Protein AF-A0A939GYJ0-F1 (afdb_monomer)

Structure (mmCIF, N/CA/C/O backbone):
data_AF-A0A939GYJ0-F1
#
_entry.id   AF-A0A939GYJ0-F1
#
loop_
_atom_site.group_PDB
_atom_site.id
_atom_site.type_symbol
_atom_site.label_atom_id
_atom_site.label_alt_id
_atom_site.label_comp_id
_atom_site.label_asym_id
_atom_site.label_entity_id
_atom_site.label_seq_id
_atom_site.pdbx_PDB_ins_code
_atom_site.Cartn_x
_atom_site.Cartn_y
_atom_site.Cartn_z
_atom_site.occupancy
_atom_site.B_iso_or_equiv
_atom_site.auth_seq_id
_atom_site.auth_comp_id
_atom_site.auth_asym_id
_atom_site.auth_atom_id
_atom_site.pdbx_PDB_model_num
ATOM 1 N N . MET A 1 1 ? -11.980 17.498 9.570 1.00 64.56 1 MET A N 1
ATOM 2 C CA . MET A 1 1 ? -11.935 17.811 8.107 1.00 64.56 1 MET A CA 1
ATOM 3 C C . MET A 1 1 ? -10.581 18.304 7.525 1.00 64.56 1 MET A C 1
ATOM 5 O O . MET A 1 1 ? -9.968 17.545 6.782 1.00 64.56 1 MET A O 1
ATOM 9 N N . LYS A 1 2 ? -10.048 19.510 7.835 1.00 77.00 2 LYS A N 1
ATOM 10 C CA . LYS A 1 2 ? -8.837 20.083 7.161 1.00 77.00 2 LYS A CA 1
ATOM 11 C C . LYS A 1 2 ? -7.574 19.196 7.197 1.00 77.00 2 LYS A C 1
ATOM 13 O O . LYS A 1 2 ? -6.883 19.058 6.195 1.00 77.00 2 LYS A O 1
ATOM 18 N N . LYS A 1 3 ? -7.293 18.549 8.338 1.00 80.75 3 LYS A N 1
ATOM 19 C CA . LYS A 1 3 ? -6.142 17.633 8.504 1.00 80.75 3 LYS A CA 1
ATOM 20 C C . LYS A 1 3 ? -6.256 16.392 7.606 1.00 80.75 3 LYS A C 1
ATOM 22 O O . LYS A 1 3 ? -5.265 15.969 7.027 1.00 80.75 3 LYS A O 1
ATOM 27 N N . ARG A 1 4 ? -7.466 15.851 7.440 1.00 78.06 4 ARG A N 1
ATOM 28 C CA . ARG A 1 4 ? -7.726 14.691 6.574 1.00 78.06 4 ARG A CA 1
ATOM 29 C C . ARG A 1 4 ? -7.563 15.044 5.101 1.00 78.06 4 ARG A C 1
ATOM 31 O O . ARG A 1 4 ? -6.945 14.281 4.373 1.00 78.06 4 ARG A O 1
ATOM 38 N N . MET A 1 5 ? -8.033 16.225 4.689 1.00 83.12 5 MET A N 1
ATOM 39 C CA . MET A 1 5 ? -7.801 16.730 3.331 1.00 83.12 5 MET A CA 1
ATOM 40 C C . MET A 1 5 ? -6.309 16.940 3.051 1.00 83.12 5 MET A C 1
ATOM 42 O O . MET A 1 5 ? -5.849 16.585 1.974 1.00 83.12 5 MET A O 1
ATOM 46 N N . LEU A 1 6 ? -5.536 17.435 4.026 1.00 86.19 6 LEU A N 1
ATOM 47 C CA . LEU A 1 6 ? -4.077 17.548 3.904 1.00 86.19 6 LEU A CA 1
ATOM 48 C C . LEU A 1 6 ? -3.391 16.181 3.770 1.00 86.19 6 LEU A C 1
ATOM 50 O O . LEU A 1 6 ? -2.493 16.034 2.948 1.00 86.19 6 LEU A O 1
ATOM 54 N N . ILE A 1 7 ? -3.822 15.171 4.534 1.00 85.88 7 ILE A N 1
ATOM 55 C CA . ILE A 1 7 ? -3.263 13.814 4.431 1.00 85.88 7 ILE A CA 1
ATOM 56 C C . ILE A 1 7 ? -3.643 13.169 3.092 1.00 85.88 7 ILE A C 1
ATOM 58 O O . ILE A 1 7 ? -2.773 12.635 2.413 1.00 85.88 7 ILE A O 1
ATOM 62 N N . ALA A 1 8 ? -4.903 13.275 2.667 1.00 87.44 8 ALA A N 1
ATOM 63 C CA . ALA A 1 8 ? -5.357 12.772 1.372 1.00 87.44 8 ALA A CA 1
ATOM 64 C C . ALA A 1 8 ? -4.622 13.453 0.205 1.00 87.44 8 ALA A C 1
ATOM 66 O O . ALA A 1 8 ? -4.199 12.785 -0.740 1.00 87.44 8 ALA A O 1
ATOM 67 N N . ALA A 1 9 ? -4.411 14.771 0.291 1.00 88.50 9 ALA A N 1
ATOM 68 C CA . ALA A 1 9 ? -3.612 15.519 -0.673 1.00 88.50 9 ALA A CA 1
ATOM 69 C C . ALA A 1 9 ? -2.155 15.039 -0.676 1.00 88.50 9 ALA A C 1
ATOM 71 O O . ALA A 1 9 ? -1.605 14.800 -1.744 1.00 88.50 9 ALA A O 1
ATOM 72 N N . SER A 1 10 ? -1.555 14.815 0.498 1.00 89.00 10 SER A N 1
ATOM 73 C CA . SER A 1 10 ? -0.193 14.282 0.621 1.00 89.00 10 SER A CA 1
ATOM 74 C C . SER A 1 10 ? -0.054 12.892 -0.010 1.00 89.00 10 SER A C 1
ATOM 76 O O . SER A 1 10 ? 0.857 12.664 -0.802 1.00 89.00 10 SER A O 1
ATOM 78 N N . ILE A 1 11 ? -1.005 11.986 0.247 1.00 88.62 11 ILE A N 1
ATOM 79 C CA . ILE A 1 11 ? -1.052 10.648 -0.366 1.00 88.62 11 ILE A CA 1
ATOM 80 C C . ILE A 1 11 ? -1.183 10.757 -1.888 1.00 88.62 11 ILE A C 1
ATOM 82 O O . ILE A 1 11 ? -0.459 10.089 -2.623 1.00 88.62 11 ILE A O 1
ATOM 86 N N . THR A 1 12 ? -2.073 11.627 -2.370 1.00 89.50 12 THR A N 1
ATOM 87 C CA . THR A 1 12 ? -2.279 11.839 -3.809 1.00 89.50 12 THR A CA 1
ATOM 88 C C . THR A 1 12 ? -1.003 12.361 -4.464 1.00 89.50 12 THR A C 1
ATOM 90 O O . THR A 1 12 ? -0.570 11.818 -5.475 1.00 89.50 12 THR A O 1
ATOM 93 N N . VAL A 1 13 ? -0.355 13.365 -3.865 1.00 90.69 13 VAL A N 1
ATOM 94 C CA . VAL A 1 13 ? 0.913 13.927 -4.351 1.00 90.69 13 VAL A CA 1
ATOM 95 C C . VAL A 1 13 ? 2.011 12.868 -4.361 1.00 90.69 13 VAL A C 1
ATOM 97 O O . VAL A 1 13 ? 2.740 12.762 -5.343 1.00 90.69 13 VAL A O 1
ATOM 100 N N . PHE A 1 14 ? 2.102 12.048 -3.314 1.00 91.12 14 PHE A N 1
ATOM 101 C CA . PHE A 1 14 ? 3.086 10.974 -3.238 1.00 91.12 14 PHE A CA 1
ATOM 102 C C . PHE A 1 14 ? 2.900 9.946 -4.362 1.00 91.12 14 PHE A C 1
ATOM 104 O O . PHE A 1 14 ? 3.862 9.607 -5.046 1.00 91.12 14 PHE A O 1
ATOM 111 N N . ILE A 1 15 ? 1.664 9.501 -4.611 1.00 89.31 15 ILE A N 1
ATOM 112 C CA . ILE A 1 15 ? 1.356 8.553 -5.694 1.00 89.31 15 ILE A CA 1
ATOM 113 C C . ILE A 1 15 ? 1.609 9.180 -7.076 1.00 89.31 15 ILE A C 1
ATOM 115 O O . ILE A 1 15 ? 2.096 8.504 -7.979 1.00 89.31 15 ILE A O 1
ATOM 119 N N . GLN A 1 16 ? 1.317 10.471 -7.263 1.00 90.00 16 GLN A N 1
ATOM 120 C CA . GLN A 1 16 ? 1.641 11.156 -8.520 1.00 90.00 16 GLN A CA 1
ATOM 121 C C . GLN A 1 16 ? 3.153 11.237 -8.742 1.00 90.00 16 GLN A C 1
ATOM 123 O O . GLN A 1 16 ? 3.628 10.986 -9.847 1.00 90.00 16 GLN A O 1
ATOM 128 N N . LEU A 1 17 ? 3.924 11.531 -7.693 1.00 90.44 17 LEU A N 1
ATOM 129 C CA . LEU A 1 17 ? 5.380 11.591 -7.778 1.00 90.44 17 LEU A CA 1
ATOM 130 C C . LEU A 1 17 ? 5.966 10.233 -8.187 1.00 90.44 17 LEU A C 1
ATOM 132 O O . LEU A 1 17 ? 6.802 10.167 -9.087 1.00 90.44 17 LEU A O 1
ATOM 136 N N . THR A 1 18 ? 5.502 9.142 -7.572 1.00 89.81 18 THR A N 1
ATOM 137 C CA . THR A 1 18 ? 5.976 7.794 -7.917 1.00 89.81 18 THR A CA 1
ATOM 138 C C . THR A 1 18 ? 5.563 7.385 -9.329 1.00 89.81 18 THR A C 1
ATOM 140 O O . THR A 1 18 ? 6.362 6.761 -10.029 1.00 89.81 18 THR A O 1
ATOM 143 N N . ALA A 1 19 ? 4.375 7.779 -9.794 1.00 88.12 19 ALA A N 1
ATOM 144 C CA . ALA A 1 19 ? 3.940 7.558 -11.173 1.00 88.12 19 ALA A CA 1
ATOM 145 C C . ALA A 1 19 ? 4.815 8.317 -12.187 1.00 88.12 19 ALA A C 1
ATOM 147 O O . ALA A 1 19 ? 5.233 7.734 -13.188 1.00 88.12 19 ALA A O 1
ATOM 148 N N . ILE A 1 20 ? 5.155 9.581 -11.906 1.00 87.56 20 ILE A N 1
ATOM 149 C CA . ILE A 1 20 ? 6.060 10.388 -12.741 1.00 87.56 20 ILE A CA 1
ATOM 150 C C . ILE A 1 20 ? 7.440 9.730 -12.824 1.00 87.56 20 ILE A C 1
ATOM 152 O O . ILE A 1 20 ? 7.955 9.525 -13.923 1.00 87.56 20 ILE A O 1
ATOM 156 N N . VAL A 1 21 ? 8.022 9.356 -11.680 1.00 89.56 21 VAL A N 1
ATOM 157 C CA . VAL A 1 21 ? 9.329 8.678 -11.632 1.00 89.56 21 VAL A CA 1
ATOM 158 C C . VAL A 1 21 ? 9.283 7.373 -12.423 1.00 89.56 21 VAL A C 1
ATOM 160 O O . VAL A 1 21 ? 10.157 7.126 -13.249 1.00 89.56 21 VAL A O 1
ATOM 163 N N . SER A 1 22 ? 8.229 6.576 -12.241 1.00 88.38 22 SER A N 1
ATOM 164 C CA . SER A 1 22 ? 8.057 5.308 -12.954 1.00 88.38 22 SER A CA 1
ATOM 165 C C . SER A 1 22 ? 7.967 5.507 -14.467 1.00 88.38 22 SER A C 1
ATOM 167 O O . SER A 1 22 ? 8.586 4.749 -15.210 1.00 88.38 22 SER A O 1
ATOM 169 N N . LEU A 1 23 ? 7.259 6.540 -14.941 1.00 86.50 23 LEU A N 1
ATOM 170 C CA . LEU A 1 23 ? 7.187 6.854 -16.368 1.00 86.50 23 LEU A CA 1
ATOM 171 C C . LEU A 1 23 ? 8.553 7.275 -16.927 1.00 86.50 23 LEU A C 1
ATOM 173 O O . LEU A 1 23 ? 8.928 6.842 -18.017 1.00 86.50 23 LEU A O 1
ATOM 177 N N . ILE A 1 24 ? 9.300 8.110 -16.198 1.00 86.06 24 ILE A N 1
ATOM 178 C CA . ILE A 1 24 ? 10.649 8.530 -16.602 1.00 86.06 24 ILE A CA 1
ATOM 179 C C . ILE A 1 24 ? 11.558 7.302 -16.714 1.00 86.06 24 ILE A C 1
ATOM 181 O O . ILE A 1 24 ? 12.220 7.115 -17.735 1.00 86.06 24 ILE A O 1
ATOM 185 N N . SER A 1 25 ? 11.550 6.433 -15.701 1.00 87.94 25 SER A N 1
ATOM 186 C CA . SER A 1 25 ? 12.349 5.208 -15.686 1.00 87.94 25 SER A CA 1
ATOM 187 C C . SER A 1 25 ? 11.949 4.234 -16.794 1.00 87.94 25 SER A C 1
ATOM 189 O O . SER A 1 25 ? 12.822 3.678 -17.456 1.00 87.94 25 SER A O 1
ATOM 191 N N . ALA A 1 26 ? 10.650 4.047 -17.037 1.00 87.38 26 ALA A N 1
ATOM 192 C CA . ALA A 1 26 ? 10.157 3.180 -18.101 1.00 87.38 26 ALA A CA 1
ATOM 193 C C . ALA A 1 26 ? 10.593 3.679 -19.485 1.00 87.38 26 ALA A C 1
ATOM 195 O O . ALA A 1 26 ? 11.068 2.885 -20.293 1.00 87.38 26 ALA A O 1
ATOM 196 N N . ASN A 1 27 ? 10.504 4.988 -19.738 1.00 84.69 27 ASN A N 1
ATOM 197 C CA . ASN A 1 27 ? 10.977 5.579 -20.989 1.00 84.69 27 ASN A CA 1
ATOM 198 C C . ASN A 1 27 ? 12.493 5.470 -21.144 1.00 84.69 27 ASN A C 1
ATOM 200 O O . ASN A 1 27 ? 12.966 5.137 -22.227 1.00 84.69 27 ASN A O 1
ATOM 204 N N . TYR A 1 28 ? 13.254 5.690 -20.068 1.00 85.75 28 TYR A N 1
ATOM 205 C CA . TYR A 1 28 ? 14.703 5.498 -20.084 1.00 85.75 28 TYR A CA 1
ATOM 206 C C . TYR A 1 28 ? 15.062 4.059 -20.478 1.00 85.75 28 TYR A C 1
ATOM 208 O O . TYR A 1 28 ? 15.863 3.837 -21.382 1.00 85.75 28 TYR A O 1
ATOM 216 N N . LEU A 1 29 ? 14.418 3.079 -19.841 1.00 89.00 29 LEU A N 1
ATOM 217 C CA . LEU A 1 29 ? 14.656 1.663 -20.101 1.00 89.00 29 LEU A CA 1
ATOM 218 C C . LEU A 1 29 ? 14.207 1.240 -21.506 1.00 89.00 29 LEU A C 1
ATOM 220 O O . LEU A 1 29 ? 14.878 0.435 -22.147 1.00 89.00 29 LEU A O 1
ATOM 224 N N . ALA A 1 30 ? 13.086 1.775 -21.991 1.00 86.69 30 ALA A N 1
ATOM 225 C CA . ALA A 1 30 ? 12.610 1.533 -23.348 1.00 86.69 30 ALA A CA 1
ATOM 226 C C . ALA A 1 30 ? 13.581 2.096 -24.396 1.00 86.69 30 ALA A C 1
ATOM 228 O O . ALA A 1 30 ? 13.846 1.428 -25.390 1.00 86.69 30 ALA A O 1
ATOM 229 N N . GLN A 1 31 ? 14.145 3.285 -24.158 1.00 86.06 31 GLN A N 1
ATOM 230 C CA . GLN A 1 31 ? 15.155 3.882 -25.034 1.00 86.06 31 GLN A CA 1
ATOM 231 C C . GLN A 1 31 ? 16.455 3.072 -25.060 1.00 86.06 31 GLN A C 1
ATOM 233 O O . GLN A 1 31 ? 16.967 2.829 -26.146 1.00 86.06 31 GLN A O 1
ATOM 238 N N . GLU A 1 32 ? 16.962 2.624 -23.908 1.00 87.00 32 GLU A N 1
ATOM 239 C CA . GLU A 1 32 ? 18.165 1.773 -23.828 1.00 87.00 32 GLU A CA 1
ATOM 240 C C . GLU A 1 32 ? 17.968 0.450 -24.575 1.00 87.00 32 GLU A C 1
ATOM 242 O O . GLU A 1 32 ? 18.738 0.119 -25.470 1.00 87.00 32 GLU A O 1
ATOM 247 N N . ARG A 1 33 ? 16.871 -0.270 -24.299 1.00 88.50 33 ARG A N 1
ATOM 248 C CA . ARG A 1 33 ? 16.567 -1.537 -24.986 1.00 88.50 33 ARG A CA 1
ATOM 249 C C . ARG A 1 33 ? 16.434 -1.360 -26.495 1.00 88.50 33 ARG A C 1
ATOM 251 O O . ARG A 1 33 ? 16.913 -2.185 -27.263 1.00 88.50 33 ARG A O 1
ATOM 258 N N . ALA A 1 34 ? 15.772 -0.286 -26.918 1.00 87.88 34 ALA A N 1
ATOM 259 C CA . ALA A 1 34 ? 15.622 0.035 -28.327 1.00 87.88 34 ALA A CA 1
ATOM 260 C C . ALA A 1 34 ? 16.970 0.392 -28.976 1.00 87.88 34 ALA A C 1
ATOM 262 O O . ALA A 1 34 ? 17.226 -0.013 -30.107 1.00 87.88 34 ALA A O 1
ATOM 263 N N . ALA A 1 35 ? 17.839 1.118 -28.268 1.00 87.44 35 ALA A N 1
ATOM 264 C CA . ALA A 1 35 ? 19.184 1.440 -28.729 1.00 87.44 35 ALA A CA 1
ATOM 265 C C . ALA A 1 35 ? 20.058 0.185 -28.874 1.00 87.44 35 ALA A C 1
ATOM 267 O O . ALA A 1 35 ? 20.753 0.052 -29.881 1.00 87.44 35 ALA A O 1
ATOM 268 N N . ASP A 1 36 ? 19.977 -0.751 -27.926 1.00 87.88 36 ASP A N 1
ATOM 269 C CA . ASP A 1 36 ? 20.687 -2.031 -27.983 1.00 87.88 36 ASP A CA 1
ATOM 270 C C . ASP A 1 36 ? 20.226 -2.900 -29.159 1.00 87.88 36 ASP A C 1
ATOM 272 O O . ASP A 1 36 ? 21.060 -3.467 -29.864 1.00 87.88 36 ASP A O 1
ATOM 276 N N . GLU A 1 37 ? 18.920 -2.963 -29.428 1.00 89.44 37 GLU A N 1
ATOM 277 C CA . GLU A 1 37 ? 18.374 -3.704 -30.572 1.00 89.44 37 GLU A CA 1
ATOM 278 C C . GLU A 1 37 ? 18.826 -3.088 -31.905 1.00 89.44 37 GLU A C 1
ATOM 280 O O . GLU A 1 37 ? 19.295 -3.787 -32.805 1.00 89.44 37 GLU A O 1
ATOM 285 N N . VAL A 1 38 ? 18.765 -1.756 -32.019 1.00 88.94 38 VAL A N 1
ATOM 286 C CA . VAL A 1 38 ? 19.264 -1.031 -33.197 1.00 88.94 38 VAL A CA 1
ATOM 287 C C . VAL A 1 38 ? 20.761 -1.264 -33.379 1.00 88.94 38 VAL A C 1
ATOM 289 O O . VAL A 1 38 ? 21.216 -1.525 -34.492 1.00 88.94 38 VAL A O 1
ATOM 292 N N . LYS A 1 39 ? 2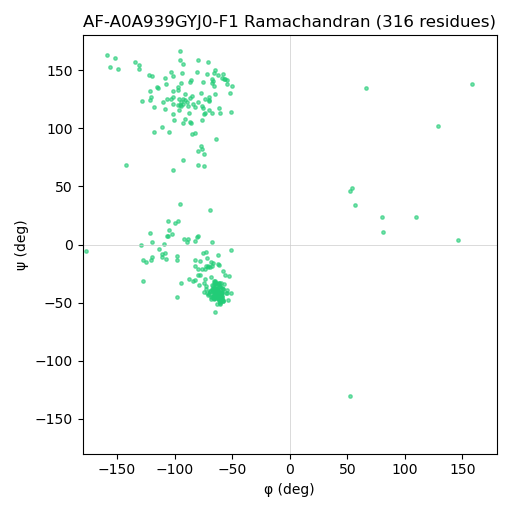1.537 -1.230 -32.293 1.00 85.25 39 LYS A N 1
ATOM 293 C CA . LYS A 1 39 ? 22.969 -1.534 -32.314 1.00 85.25 39 LYS A CA 1
ATOM 294 C C .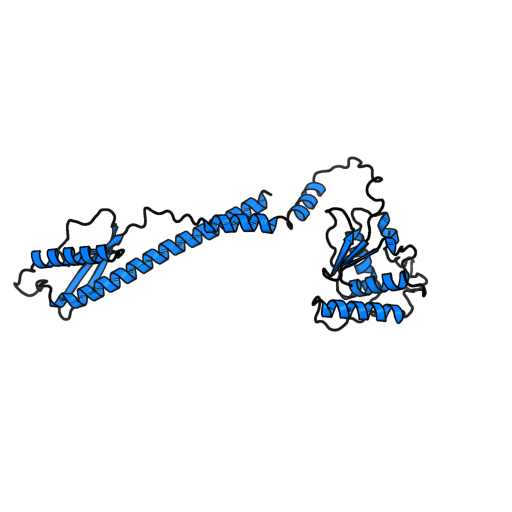 LYS A 1 39 ? 23.226 -2.960 -32.777 1.00 85.25 39 LYS A C 1
ATOM 296 O O . LYS A 1 39 ? 24.101 -3.172 -33.614 1.00 85.25 39 LYS A O 1
ATOM 301 N N . HIS A 1 40 ? 22.483 -3.926 -32.246 1.00 87.69 40 HIS A N 1
ATOM 302 C CA . HIS A 1 40 ? 22.607 -5.319 -32.640 1.00 87.69 40 HIS A CA 1
ATOM 303 C C . HIS A 1 40 ? 22.321 -5.482 -34.134 1.00 87.69 40 HIS A C 1
ATOM 305 O O . HIS A 1 40 ? 23.129 -6.071 -34.853 1.00 87.69 40 HIS A O 1
ATOM 311 N N . ARG A 1 41 ? 21.251 -4.858 -34.635 1.00 87.81 41 ARG A N 1
ATOM 312 C CA . ARG A 1 41 ? 20.910 -4.880 -36.056 1.00 87.81 41 ARG A CA 1
ATOM 313 C C . ARG A 1 41 ? 22.002 -4.264 -36.928 1.00 87.81 41 ARG A C 1
ATOM 315 O O . ARG A 1 41 ? 22.455 -4.905 -37.870 1.00 87.81 41 ARG A O 1
ATOM 322 N N . ILE A 1 42 ? 22.475 -3.067 -36.579 1.00 86.44 42 ILE A N 1
ATOM 323 C CA . ILE A 1 42 ? 23.564 -2.408 -37.309 1.00 86.44 42 ILE A CA 1
ATOM 324 C C . ILE A 1 42 ? 24.835 -3.262 -37.266 1.00 86.44 42 ILE A C 1
ATOM 326 O O . ILE A 1 42 ? 25.536 -3.327 -38.263 1.00 86.44 42 ILE A O 1
ATOM 330 N N . SER A 1 43 ? 25.118 -3.963 -36.163 1.00 84.75 43 SER A N 1
ATOM 331 C CA . SER A 1 43 ? 26.291 -4.842 -36.065 1.00 84.75 43 SER A CA 1
ATOM 332 C C . SER A 1 43 ? 26.244 -6.036 -37.018 1.00 84.75 43 SER A C 1
ATOM 334 O O . SER A 1 43 ? 27.286 -6.454 -37.516 1.00 84.75 43 SER A O 1
ATOM 336 N N . LEU A 1 44 ? 25.046 -6.555 -37.305 1.00 85.94 44 LEU A N 1
ATOM 337 C CA . LEU A 1 44 ? 24.852 -7.613 -38.297 1.00 85.94 44 LEU A CA 1
ATOM 338 C C . LEU A 1 44 ? 24.982 -7.057 -39.719 1.00 85.94 44 LEU A C 1
ATOM 340 O O . LEU A 1 44 ? 25.609 -7.679 -40.574 1.00 85.94 44 LEU A O 1
ATOM 344 N N . ASP A 1 45 ? 24.430 -5.866 -39.949 1.00 85.31 45 ASP A N 1
ATOM 345 C CA . ASP A 1 45 ? 24.384 -5.241 -41.269 1.00 85.31 45 ASP A CA 1
ATOM 346 C C . ASP A 1 45 ? 25.703 -4.510 -41.621 1.00 85.31 45 ASP A C 1
ATOM 348 O O . ASP A 1 45 ? 25.951 -4.223 -42.794 1.00 85.31 45 ASP A O 1
ATOM 352 N N . VAL A 1 46 ? 26.606 -4.277 -40.652 1.00 81.06 46 VAL A N 1
ATOM 353 C CA . VAL A 1 46 ? 27.884 -3.555 -40.836 1.00 81.06 46 VAL A CA 1
ATOM 354 C C . VAL A 1 46 ? 28.768 -4.189 -41.907 1.00 81.06 46 VAL A C 1
ATOM 356 O O . VAL A 1 46 ? 29.437 -3.481 -42.649 1.00 81.06 46 VAL A O 1
ATOM 359 N N . ALA A 1 47 ? 28.727 -5.519 -42.043 1.00 77.62 47 ALA A N 1
ATOM 360 C CA . ALA A 1 47 ? 29.499 -6.251 -43.046 1.00 77.62 47 ALA A CA 1
ATOM 361 C C . ALA A 1 47 ? 29.036 -5.970 -44.488 1.00 77.62 47 ALA A C 1
ATOM 363 O O . ALA A 1 47 ? 29.772 -6.240 -45.434 1.00 77.62 47 ALA A O 1
ATOM 364 N N . THR A 1 48 ? 27.818 -5.448 -44.658 1.00 79.12 48 THR A N 1
ATOM 365 C CA . THR A 1 48 ? 27.239 -5.079 -45.959 1.00 79.12 48 THR A CA 1
ATOM 366 C C . THR A 1 48 ? 27.369 -3.587 -46.271 1.00 79.12 48 THR A C 1
ATOM 368 O O . THR A 1 48 ? 27.164 -3.177 -47.413 1.00 79.12 48 THR A O 1
ATOM 371 N N . LEU A 1 49 ? 27.722 -2.777 -45.269 1.00 78.50 49 LEU A N 1
ATOM 372 C CA . LEU A 1 49 ? 27.901 -1.336 -45.391 1.00 78.50 49 LEU A CA 1
ATOM 373 C C . LEU A 1 49 ? 29.350 -1.034 -45.793 1.00 78.50 49 LEU A C 1
ATOM 375 O O . LEU A 1 49 ? 30.289 -1.346 -45.066 1.00 78.50 49 LEU A O 1
ATOM 379 N N . ASP A 1 50 ? 29.537 -0.403 -46.952 1.00 74.75 50 ASP A N 1
ATOM 380 C CA . ASP A 1 50 ? 30.852 0.060 -47.411 1.00 74.75 50 ASP A CA 1
ATOM 381 C C . ASP A 1 50 ? 31.220 1.378 -46.717 1.00 74.75 50 ASP A C 1
ATOM 383 O O . ASP A 1 50 ? 31.003 2.477 -47.240 1.00 74.75 50 ASP A O 1
ATOM 387 N N . LEU A 1 51 ? 31.702 1.248 -45.480 1.00 72.25 51 LEU A N 1
ATOM 388 C CA . LEU A 1 51 ? 31.993 2.370 -44.587 1.00 72.25 51 LEU A CA 1
ATOM 389 C C . LEU A 1 51 ? 33.279 3.128 -44.952 1.00 72.25 51 LEU A C 1
ATOM 391 O O . LEU A 1 51 ? 33.493 4.205 -44.409 1.00 72.25 51 LEU A O 1
ATOM 395 N N . GLY A 1 52 ? 34.075 2.639 -45.915 1.00 61.88 52 GLY A N 1
ATOM 396 C CA . GLY A 1 52 ? 35.418 3.156 -46.194 1.00 61.88 52 GLY A CA 1
ATOM 397 C C . GLY A 1 52 ? 36.365 2.879 -45.021 1.00 61.88 52 GLY A C 1
ATOM 398 O O . GLY A 1 52 ? 36.002 3.061 -43.868 1.00 61.88 52 GLY A O 1
ATOM 399 N N . LYS A 1 53 ? 37.580 2.397 -45.290 1.00 66.06 53 LYS A N 1
ATOM 400 C CA . LYS A 1 53 ? 38.557 2.141 -44.218 1.00 66.06 53 LYS A CA 1
ATOM 401 C C . LYS A 1 53 ? 39.464 3.349 -44.048 1.00 66.06 53 LYS A C 1
ATOM 403 O O . LYS A 1 53 ? 39.951 3.872 -45.048 1.00 66.06 53 LYS A O 1
ATOM 408 N N . GLU A 1 54 ? 39.787 3.720 -42.814 1.00 59.00 54 GLU A N 1
ATOM 409 C CA . GLU A 1 54 ? 40.705 4.819 -42.474 1.00 59.00 54 GLU A CA 1
ATOM 410 C C . GLU A 1 54 ? 42.090 4.621 -43.129 1.00 59.00 54 GLU A C 1
ATOM 412 O O . GLU A 1 54 ? 42.777 5.581 -43.473 1.00 59.00 54 GLU A O 1
ATOM 417 N N . ASN A 1 55 ? 42.455 3.362 -43.409 1.00 57.12 55 ASN A N 1
ATOM 418 C CA . ASN A 1 55 ? 43.717 2.965 -44.041 1.00 57.12 55 ASN A CA 1
ATOM 419 C C . ASN A 1 55 ? 43.606 2.525 -45.520 1.00 57.12 55 ASN A C 1
ATOM 421 O O . ASN A 1 55 ? 44.589 2.031 -46.079 1.00 57.12 55 ASN A O 1
ATOM 425 N N . GLN A 1 56 ? 42.446 2.661 -46.180 1.00 56.31 56 GLN A N 1
ATOM 426 C CA . GLN A 1 56 ? 42.286 2.356 -47.613 1.00 56.31 56 GLN A CA 1
ATOM 427 C C . GLN A 1 56 ? 41.771 3.570 -48.395 1.00 56.31 56 GLN A C 1
ATOM 429 O O . GLN A 1 56 ? 40.923 4.315 -47.934 1.00 56.31 56 GLN A O 1
ATOM 434 N N . VAL A 1 57 ? 42.218 3.720 -49.646 1.00 56.31 57 VAL A N 1
ATOM 435 C CA . VAL A 1 57 ? 41.807 4.795 -50.582 1.00 56.31 57 VAL A CA 1
ATOM 436 C C . VAL A 1 57 ? 40.326 4.681 -51.015 1.00 56.31 57 VAL A C 1
ATOM 438 O O . VAL A 1 57 ? 39.845 5.466 -51.830 1.00 56.31 57 VAL A O 1
ATOM 441 N N . SER A 1 58 ? 39.581 3.700 -50.493 1.00 61.38 58 SER A N 1
ATOM 442 C CA . SER A 1 58 ? 38.168 3.514 -50.822 1.00 61.38 58 SER A CA 1
ATOM 443 C C . SER A 1 58 ? 37.330 4.590 -50.139 1.00 61.38 58 SER A C 1
ATOM 445 O O . SER A 1 58 ? 37.236 4.636 -48.914 1.00 61.38 58 SER A O 1
ATOM 447 N N . VAL A 1 59 ? 36.729 5.467 -50.941 1.00 63.88 59 VAL A N 1
ATOM 448 C CA . VAL A 1 59 ? 35.802 6.495 -50.461 1.00 63.88 59 VAL A CA 1
ATOM 449 C C . VAL A 1 59 ? 34.520 5.805 -49.998 1.00 63.88 59 VAL A C 1
ATOM 451 O O . VAL A 1 59 ? 33.898 5.091 -50.781 1.00 63.88 59 VAL A O 1
ATOM 454 N N . ALA A 1 60 ? 34.121 6.040 -48.746 1.00 70.75 60 ALA A N 1
ATOM 455 C CA . ALA A 1 60 ? 32.881 5.515 -48.178 1.00 70.75 60 ALA A CA 1
ATOM 456 C C . ALA A 1 60 ? 31.674 5.795 -49.091 1.00 70.75 60 ALA A C 1
ATOM 458 O O . ALA A 1 60 ? 31.500 6.917 -49.589 1.00 70.75 60 ALA A O 1
ATOM 459 N N . ASN A 1 61 ? 30.801 4.801 -49.281 1.00 81.88 61 ASN A N 1
ATOM 460 C CA . ASN A 1 61 ? 29.607 4.958 -50.108 1.00 81.88 61 ASN A CA 1
ATOM 461 C C . ASN A 1 61 ? 28.529 5.761 -49.362 1.00 81.88 61 ASN A C 1
ATOM 463 O O . ASN A 1 61 ? 27.581 5.215 -48.790 1.00 81.88 61 ASN A O 1
ATOM 467 N N . LYS A 1 62 ? 28.671 7.089 -49.396 1.00 82.25 62 LYS A N 1
ATOM 468 C CA . LYS A 1 62 ? 27.784 8.030 -48.704 1.00 82.25 62 LYS A CA 1
ATOM 469 C C . LYS A 1 62 ? 26.309 7.844 -49.063 1.00 82.25 62 LYS A C 1
ATOM 471 O O . LYS A 1 62 ? 25.457 7.907 -48.180 1.00 82.25 62 LYS A O 1
ATOM 476 N N . GLU A 1 63 ? 25.992 7.609 -50.335 1.00 82.81 63 GLU A N 1
ATOM 477 C CA . GLU A 1 63 ? 24.606 7.410 -50.773 1.00 82.81 63 GLU A CA 1
ATOM 478 C C . GLU A 1 63 ? 24.020 6.094 -50.259 1.00 82.81 63 GLU A C 1
ATOM 480 O O . GLU A 1 63 ? 22.862 6.062 -49.842 1.00 82.81 63 GLU A O 1
ATOM 485 N N . GLY A 1 64 ? 24.812 5.017 -50.256 1.00 84.62 64 GLY A N 1
ATOM 486 C CA . GLY A 1 64 ? 24.402 3.722 -49.712 1.00 84.62 64 GLY A CA 1
ATOM 487 C C . GLY A 1 64 ? 24.096 3.799 -48.217 1.00 84.62 64 GLY A C 1
ATOM 488 O O . GLY A 1 64 ? 23.059 3.306 -47.773 1.00 84.62 64 GLY A O 1
ATOM 489 N N . ILE A 1 65 ? 24.947 4.495 -47.462 1.00 86.38 65 ILE A N 1
ATOM 490 C CA . ILE A 1 65 ? 24.770 4.704 -46.021 1.00 86.38 65 ILE A CA 1
ATOM 491 C C . ILE A 1 65 ? 23.515 5.541 -45.751 1.00 86.38 65 ILE A C 1
ATOM 493 O O . ILE A 1 65 ? 22.693 5.144 -44.934 1.00 86.38 65 ILE A O 1
ATOM 497 N N . LEU A 1 66 ? 23.291 6.637 -46.483 1.00 87.31 66 LEU A N 1
ATOM 498 C CA . LEU A 1 66 ? 22.074 7.445 -46.322 1.00 87.31 66 LEU A CA 1
ATOM 499 C C . LEU A 1 66 ? 20.793 6.658 -46.638 1.00 87.31 66 LEU A C 1
ATOM 501 O O . LEU A 1 66 ? 19.821 6.756 -45.893 1.00 87.31 66 LEU A O 1
ATOM 505 N N . ARG A 1 67 ? 20.788 5.840 -47.701 1.00 88.00 67 ARG A N 1
ATOM 506 C CA . ARG A 1 67 ? 19.642 4.967 -48.020 1.00 88.00 67 ARG A CA 1
ATOM 507 C C . ARG A 1 67 ? 19.388 3.938 -46.923 1.00 88.00 67 ARG A C 1
ATOM 509 O O . ARG A 1 67 ? 18.232 3.664 -46.614 1.00 88.00 67 ARG A O 1
ATOM 516 N N . TYR A 1 68 ? 20.448 3.384 -46.339 1.00 89.50 68 TYR A N 1
ATOM 517 C CA . TYR A 1 68 ? 20.338 2.447 -45.228 1.00 89.50 68 TYR A CA 1
ATOM 518 C C . TYR A 1 68 ? 19.762 3.110 -43.973 1.00 89.50 68 TYR A C 1
ATOM 520 O O . TYR A 1 68 ? 18.831 2.564 -43.385 1.00 89.50 68 TYR A O 1
ATOM 528 N N . ILE A 1 69 ? 20.260 4.292 -43.587 1.00 88.81 69 ILE A N 1
ATOM 529 C CA . ILE A 1 69 ? 19.740 5.029 -42.425 1.00 88.81 69 ILE A CA 1
ATOM 530 C C . ILE A 1 69 ? 18.252 5.359 -42.641 1.00 88.81 69 ILE A C 1
ATOM 532 O O . ILE A 1 69 ? 17.445 5.073 -41.757 1.00 88.81 69 ILE A O 1
ATOM 536 N N . ALA A 1 70 ? 17.865 5.829 -43.833 1.00 89.69 70 ALA A N 1
ATOM 537 C CA . ALA A 1 70 ? 16.469 6.118 -44.165 1.00 89.69 70 ALA A CA 1
ATOM 538 C C . ALA A 1 70 ? 15.571 4.867 -44.094 1.00 89.69 70 ALA A C 1
ATOM 540 O O . ALA A 1 70 ? 14.508 4.899 -43.474 1.00 89.69 70 ALA A O 1
ATOM 541 N N . TYR A 1 71 ? 16.011 3.745 -44.676 1.00 90.94 71 TYR A N 1
ATOM 542 C CA . TYR A 1 71 ? 15.302 2.462 -44.600 1.00 90.94 71 TYR A CA 1
ATOM 543 C C . TYR A 1 71 ? 15.129 1.986 -43.151 1.00 90.94 71 TYR A C 1
ATOM 545 O O . TYR A 1 71 ? 14.042 1.575 -42.743 1.00 90.94 71 TYR A O 1
ATOM 553 N N . LEU A 1 72 ? 16.197 2.064 -42.355 1.00 89.69 72 LEU A N 1
ATOM 554 C CA . LEU A 1 72 ? 16.175 1.654 -40.958 1.00 89.69 72 LEU A CA 1
ATOM 555 C C . LEU A 1 72 ? 15.257 2.562 -40.134 1.00 89.69 72 LEU A C 1
ATOM 557 O O . LEU A 1 72 ? 14.479 2.069 -39.324 1.00 89.69 72 LEU A O 1
ATOM 561 N N . ASN A 1 73 ? 15.290 3.873 -40.361 1.00 90.75 73 ASN A N 1
ATOM 562 C CA . ASN A 1 73 ? 14.412 4.823 -39.687 1.00 90.75 73 ASN A CA 1
ATOM 563 C C . ASN A 1 73 ? 12.933 4.621 -40.045 1.00 90.75 73 ASN A C 1
ATOM 565 O O . ASN A 1 73 ? 12.092 4.737 -39.152 1.00 90.75 73 ASN A O 1
ATOM 569 N N . ASP A 1 74 ? 12.613 4.264 -41.292 1.00 90.56 74 ASP A N 1
ATOM 570 C CA . ASP A 1 74 ? 11.250 3.901 -41.703 1.00 90.56 74 ASP A CA 1
ATOM 571 C C . ASP A 1 74 ? 10.781 2.613 -41.010 1.00 90.56 74 ASP A C 1
ATOM 573 O O . ASP A 1 74 ? 9.701 2.565 -40.419 1.00 90.56 74 ASP A O 1
ATOM 577 N N . TYR A 1 75 ? 11.638 1.590 -40.956 1.00 90.75 75 TYR A N 1
ATOM 578 C CA . TYR A 1 75 ? 11.361 0.367 -40.201 1.00 90.75 75 TYR A CA 1
ATOM 579 C C . TYR A 1 75 ? 11.117 0.649 -38.708 1.00 90.75 75 TYR A C 1
ATOM 581 O O . TYR A 1 75 ? 10.131 0.180 -38.134 1.00 90.75 75 TYR A O 1
ATOM 589 N N . LEU A 1 76 ? 11.977 1.455 -38.079 1.00 89.50 76 LEU A N 1
ATOM 590 C CA . LEU A 1 76 ? 11.843 1.847 -36.674 1.00 89.50 76 LEU A CA 1
ATOM 591 C C . LEU A 1 76 ? 10.576 2.676 -36.427 1.00 89.50 76 LEU A C 1
ATOM 593 O O . LEU A 1 76 ? 9.963 2.552 -35.365 1.00 89.50 76 LEU A O 1
ATOM 597 N N . ALA A 1 77 ? 10.153 3.490 -37.396 1.00 87.56 77 ALA A N 1
ATOM 598 C CA . ALA A 1 77 ? 8.893 4.221 -37.330 1.00 87.56 77 ALA A CA 1
ATOM 599 C C . ALA A 1 77 ? 7.678 3.302 -37.411 1.00 87.56 77 ALA A C 1
ATOM 601 O O . ALA A 1 77 ? 6.804 3.385 -36.548 1.00 87.56 77 ALA A O 1
ATOM 602 N N . ASN A 1 78 ? 7.669 2.372 -38.364 1.00 90.44 78 ASN A N 1
ATOM 603 C CA . ASN A 1 78 ? 6.593 1.398 -38.531 1.00 90.44 78 ASN A CA 1
ATOM 604 C C . ASN A 1 78 ? 6.438 0.486 -37.301 1.00 90.44 78 ASN A C 1
ATOM 606 O O . ASN A 1 78 ? 5.325 0.121 -36.933 1.00 90.44 78 ASN A O 1
ATOM 610 N N . GLN A 1 79 ? 7.542 0.174 -36.617 1.00 88.06 79 GLN A N 1
ATOM 611 C CA . GLN A 1 79 ? 7.550 -0.618 -35.382 1.00 88.06 79 GLN A CA 1
ATOM 612 C C . GLN A 1 79 ? 7.368 0.220 -34.103 1.00 88.06 79 GLN A C 1
ATOM 614 O O . GLN A 1 79 ? 7.448 -0.317 -33.001 1.00 88.06 79 GLN A O 1
ATOM 619 N N . SER A 1 80 ? 7.124 1.532 -34.216 1.00 85.12 80 SER A N 1
ATOM 620 C CA . SER A 1 80 ? 6.942 2.441 -33.070 1.00 85.12 80 SER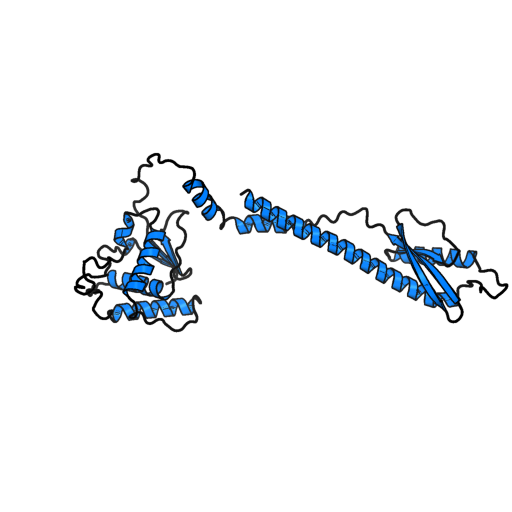 A CA 1
ATOM 621 C C . SER A 1 80 ? 8.121 2.461 -32.080 1.00 85.12 80 SER A C 1
ATOM 623 O O . SER A 1 80 ? 7.936 2.640 -30.876 1.00 85.12 80 SER A O 1
ATOM 625 N N . PHE A 1 81 ? 9.355 2.297 -32.566 1.00 86.00 81 PHE A N 1
ATOM 626 C CA . PHE A 1 81 ? 10.546 2.378 -31.719 1.00 86.00 81 PHE A CA 1
ATOM 627 C C . PHE A 1 81 ? 10.749 3.810 -31.198 1.00 86.00 81 PHE A C 1
ATOM 629 O O . PHE A 1 81 ? 10.564 4.767 -31.957 1.00 86.00 81 PHE A O 1
ATOM 636 N N . PRO A 1 82 ? 11.204 3.990 -29.943 1.00 86.56 82 PRO A N 1
ATOM 637 C CA . PRO A 1 82 ? 11.397 5.311 -29.347 1.00 86.56 82 PRO A CA 1
ATOM 638 C C . PRO A 1 82 ? 12.710 6.008 -29.749 1.00 86.56 82 PRO A C 1
ATOM 640 O O . PRO A 1 82 ? 13.048 7.057 -29.193 1.00 86.56 82 PRO A O 1
ATOM 643 N N . VAL A 1 83 ? 13.465 5.421 -30.683 1.00 88.19 83 VAL A N 1
ATOM 644 C CA . VAL A 1 83 ? 14.785 5.882 -31.134 1.00 88.19 83 VAL A CA 1
ATOM 645 C C . VAL A 1 83 ? 14.860 5.934 -32.659 1.00 88.19 83 VAL A C 1
ATOM 647 O O . VAL A 1 83 ? 14.192 5.162 -33.352 1.00 88.19 83 VAL A O 1
ATOM 650 N N . ARG A 1 84 ? 15.691 6.832 -33.183 1.00 87.38 84 ARG A N 1
ATOM 651 C CA . ARG A 1 84 ? 16.049 6.935 -34.603 1.00 87.38 84 ARG A CA 1
ATOM 652 C C . ARG A 1 84 ? 17.559 7.038 -34.755 1.00 87.38 84 ARG A C 1
ATOM 654 O O . ARG A 1 84 ? 18.248 7.479 -33.836 1.00 87.38 84 ARG A O 1
ATOM 661 N N . VAL A 1 85 ? 18.070 6.628 -35.906 1.00 87.62 85 VAL A N 1
ATOM 662 C CA . VAL A 1 85 ? 19.484 6.757 -36.258 1.00 87.62 85 VAL A CA 1
ATOM 663 C C . VAL A 1 85 ? 19.703 8.127 -36.883 1.00 87.62 85 VAL A C 1
ATOM 665 O O . VAL A 1 85 ? 19.001 8.498 -37.819 1.00 87.62 85 VAL A O 1
ATOM 668 N N . LYS A 1 86 ? 20.655 8.890 -36.347 1.00 85.81 86 LYS A N 1
ATOM 669 C CA . LYS A 1 86 ? 20.992 10.235 -36.818 1.00 85.81 86 LYS A CA 1
ATOM 670 C C . LYS A 1 86 ? 22.189 10.253 -37.748 1.00 85.81 86 LYS A C 1
ATOM 672 O O . LYS A 1 86 ? 22.173 10.930 -38.775 1.00 85.81 86 LYS A O 1
ATOM 677 N N . SER A 1 87 ? 23.235 9.534 -37.373 1.00 83.38 87 SER A N 1
ATOM 678 C CA . SER A 1 87 ? 24.414 9.388 -38.209 1.00 83.38 87 SER A CA 1
ATOM 679 C C . SER A 1 87 ? 25.067 8.040 -37.988 1.00 83.38 87 SER A C 1
ATOM 681 O O . SER A 1 87 ? 24.994 7.452 -36.9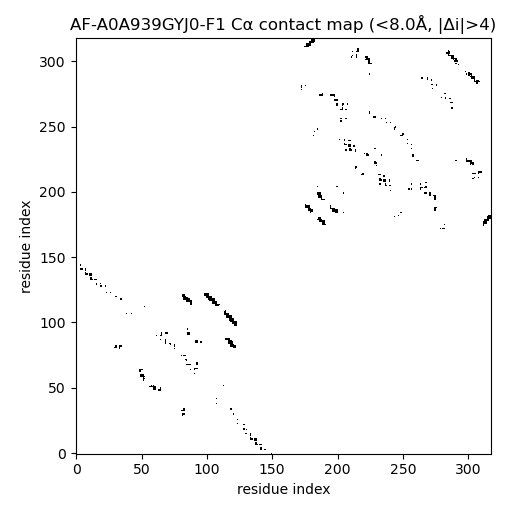04 1.00 83.38 87 SER A O 1
ATOM 683 N N . ILE A 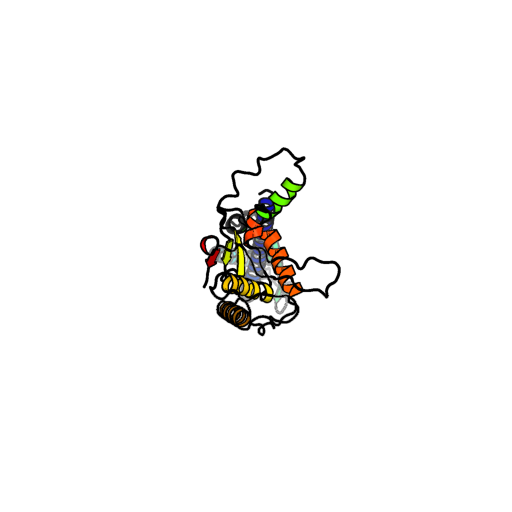1 88 ? 25.711 7.568 -39.047 1.00 83.75 88 ILE A N 1
ATOM 684 C CA . ILE A 1 88 ? 26.687 6.489 -38.995 1.00 83.75 88 ILE A CA 1
ATOM 685 C C . ILE A 1 88 ? 27.995 7.117 -39.465 1.00 83.75 88 ILE A C 1
ATOM 687 O O . ILE A 1 88 ? 28.082 7.655 -40.570 1.00 83.75 88 ILE A O 1
ATOM 691 N N . ASP A 1 89 ? 28.974 7.107 -38.575 1.00 78.81 89 ASP A N 1
ATOM 692 C CA . ASP A 1 89 ? 30.230 7.837 -38.658 1.00 78.81 89 ASP A CA 1
ATOM 693 C C . ASP A 1 89 ? 29.996 9.340 -38.937 1.00 78.81 89 ASP A C 1
ATOM 695 O O . ASP A 1 89 ? 29.159 9.977 -38.286 1.00 78.81 89 ASP A O 1
ATOM 699 N N . SER A 1 90 ? 30.688 9.915 -39.922 1.00 72.94 90 SER A N 1
ATOM 700 C CA . SER A 1 90 ? 30.581 11.331 -40.296 1.00 72.94 90 SER A CA 1
ATOM 701 C C . SER A 1 90 ? 29.388 11.641 -41.218 1.00 72.94 90 SER A C 1
ATOM 703 O O . SER A 1 90 ? 29.225 12.778 -41.670 1.00 72.94 90 SER A O 1
ATOM 705 N N . ILE A 1 91 ? 28.548 10.647 -41.538 1.00 78.12 91 ILE A N 1
ATOM 706 C CA . ILE A 1 91 ? 27.443 10.783 -42.496 1.00 78.12 91 ILE A CA 1
ATOM 707 C C . ILE A 1 91 ? 26.126 10.964 -41.741 1.00 78.12 91 ILE A C 1
ATOM 709 O O . ILE A 1 91 ? 25.588 10.033 -41.144 1.00 78.12 91 ILE A O 1
ATOM 713 N N . VAL A 1 92 ? 25.612 12.194 -41.784 1.00 77.19 92 VAL A N 1
ATOM 714 C CA . VAL A 1 92 ? 24.406 12.630 -41.068 1.00 77.19 92 VAL A CA 1
ATOM 715 C C . VAL A 1 92 ? 23.189 12.588 -41.987 1.00 77.19 92 VAL A C 1
ATOM 717 O O . VAL A 1 92 ? 23.234 13.123 -43.098 1.00 77.19 92 VAL A O 1
ATOM 720 N N . GLU A 1 93 ? 22.089 12.009 -41.505 1.00 76.31 93 GLU A N 1
ATOM 721 C CA . GLU A 1 93 ? 20.791 12.119 -42.164 1.00 76.31 93 GLU A CA 1
ATOM 722 C C . GLU A 1 93 ? 20.136 13.477 -41.823 1.00 76.31 93 GLU A C 1
ATOM 724 O O . GLU A 1 93 ? 19.942 13.793 -40.647 1.00 76.31 93 GLU A O 1
ATOM 729 N N . PRO A 1 94 ? 19.796 14.313 -42.823 1.00 65.94 94 PRO A N 1
ATOM 730 C CA . PRO A 1 94 ? 19.300 15.670 -42.583 1.00 65.94 94 PRO A CA 1
ATOM 731 C C . PRO A 1 94 ? 17.822 15.740 -42.153 1.00 65.94 94 PRO A C 1
ATOM 733 O O . PRO A 1 94 ? 17.377 16.783 -41.684 1.00 65.94 94 PRO A O 1
ATOM 736 N N . SER A 1 95 ? 17.050 14.661 -42.307 1.00 66.94 95 SER A N 1
ATOM 737 C CA . SER A 1 95 ? 15.582 14.613 -42.173 1.00 66.94 95 SER A CA 1
ATOM 738 C C . SER A 1 95 ? 15.076 14.168 -40.793 1.00 66.94 95 SER A C 1
ATOM 740 O O . SER A 1 95 ? 14.051 13.498 -40.682 1.00 66.94 95 SER A O 1
ATOM 742 N N . ILE A 1 96 ? 15.769 14.531 -39.716 1.00 66.44 96 ILE A N 1
ATOM 743 C CA . ILE A 1 96 ? 15.363 14.145 -38.357 1.00 66.44 96 ILE A CA 1
ATOM 744 C C . ILE A 1 96 ? 14.418 15.200 -37.783 1.00 66.44 96 ILE A C 1
ATOM 746 O O . ILE A 1 96 ? 14.779 16.368 -37.669 1.00 66.44 96 ILE A O 1
ATOM 750 N N . SER A 1 97 ? 13.214 14.772 -37.399 1.00 67.56 97 SER A N 1
ATOM 751 C CA . SER A 1 97 ? 12.208 15.628 -36.758 1.00 67.56 97 SER A CA 1
ATOM 752 C C . SER A 1 97 ? 12.724 16.242 -35.443 1.00 67.56 97 SER A C 1
ATOM 754 O O . SER A 1 97 ? 13.400 15.574 -34.658 1.00 67.56 97 SER A O 1
ATOM 756 N N . GLU A 1 98 ? 12.344 17.491 -35.148 1.00 66.44 98 GLU A N 1
ATOM 757 C CA . GLU A 1 98 ? 12.692 18.209 -33.904 1.00 66.44 98 GLU A CA 1
ATOM 758 C C . GLU A 1 98 ? 12.144 17.546 -32.621 1.00 66.44 98 GLU A C 1
ATOM 760 O O . GLU A 1 98 ? 12.493 17.933 -31.499 1.00 66.44 98 GLU A O 1
ATOM 765 N N . GLU A 1 99 ? 11.287 16.536 -32.766 1.00 65.25 99 GLU A N 1
ATOM 766 C CA . GLU A 1 99 ? 10.739 15.707 -31.686 1.00 65.25 99 GLU A CA 1
ATOM 767 C C . GLU A 1 99 ? 11.798 14.830 -30.998 1.00 65.25 99 GLU A C 1
ATOM 769 O O . GLU A 1 99 ? 11.584 14.353 -29.879 1.00 65.25 99 GLU A O 1
ATOM 774 N N . TYR A 1 100 ? 12.967 14.660 -31.619 1.00 70.06 100 TYR A N 1
ATOM 775 C CA . TYR A 1 100 ? 14.075 13.870 -31.097 1.00 70.06 100 TYR A CA 1
ATOM 776 C C . TYR A 1 100 ? 15.198 14.799 -30.613 1.00 70.06 100 TYR A C 1
ATOM 778 O O . TYR A 1 100 ? 15.670 15.657 -31.351 1.00 70.06 100 TYR A O 1
ATOM 786 N N . SER A 1 101 ? 15.629 14.662 -29.353 1.00 66.25 101 SER A N 1
ATOM 787 C CA . SER A 1 101 ? 16.624 15.583 -28.749 1.00 66.25 101 SER A CA 1
ATOM 788 C C . SER A 1 101 ? 17.817 14.899 -28.124 1.00 66.25 101 SER A C 1
ATOM 790 O O . SER A 1 101 ? 18.881 15.503 -28.003 1.00 66.25 101 SER A O 1
ATOM 792 N N . ARG A 1 102 ? 17.611 13.688 -27.604 1.00 65.69 102 ARG A N 1
ATOM 793 C CA . ARG A 1 102 ? 18.615 13.027 -26.782 1.00 65.69 102 ARG A CA 1
ATOM 794 C C . ARG A 1 102 ? 19.561 12.279 -27.700 1.00 65.69 102 ARG A C 1
ATOM 796 O O . ARG A 1 102 ? 19.173 11.240 -28.218 1.00 65.69 102 ARG A O 1
ATOM 803 N N . VAL A 1 103 ? 20.762 12.816 -27.887 1.00 70.31 103 VAL A N 1
ATOM 804 C CA . VAL A 1 103 ? 21.814 12.177 -28.680 1.00 70.31 103 VAL A CA 1
ATOM 805 C C . VAL A 1 103 ? 22.538 11.152 -27.808 1.00 70.31 103 VAL A C 1
ATOM 807 O O . VAL A 1 103 ? 23.136 11.514 -26.796 1.00 70.31 103 VAL A O 1
ATOM 810 N N . SER A 1 104 ? 22.486 9.883 -28.199 1.00 69.75 104 SER A N 1
ATOM 811 C CA . SER A 1 104 ? 23.299 8.810 -27.630 1.00 69.75 104 SER A CA 1
ATOM 812 C C . SER A 1 104 ? 24.353 8.412 -28.652 1.00 69.75 104 SER A C 1
ATOM 814 O O . SER A 1 104 ? 24.022 7.950 -29.742 1.00 69.75 104 SER A O 1
ATOM 816 N N . ILE A 1 105 ? 25.623 8.606 -28.299 1.00 74.44 105 ILE A N 1
ATOM 817 C CA . ILE A 1 105 ? 26.758 8.224 -29.139 1.00 74.44 105 ILE A CA 1
ATOM 818 C C . ILE A 1 105 ? 27.192 6.823 -28.736 1.00 74.44 105 ILE A C 1
ATOM 820 O O . ILE A 1 105 ? 27.511 6.574 -27.573 1.00 74.44 105 ILE A O 1
ATOM 824 N N . MET A 1 106 ? 27.240 5.917 -29.701 1.00 72.44 106 MET A N 1
ATOM 825 C CA . MET A 1 106 ? 27.700 4.552 -29.499 1.00 72.44 106 MET A CA 1
ATOM 826 C C . MET A 1 106 ? 28.901 4.272 -30.390 1.00 72.44 106 MET A C 1
ATOM 828 O O . MET A 1 106 ? 28.976 4.759 -31.513 1.00 72.44 106 MET A O 1
ATOM 832 N N . LYS A 1 107 ? 29.837 3.463 -29.892 1.00 75.25 107 LYS A N 1
ATOM 833 C CA . LYS A 1 107 ? 30.958 2.948 -30.681 1.00 75.25 107 LYS A CA 1
ATOM 834 C C . LYS A 1 107 ? 30.752 1.459 -30.901 1.00 75.25 107 LYS A C 1
ATOM 836 O O . LYS A 1 107 ? 30.615 0.705 -29.935 1.00 75.25 107 LYS A O 1
ATOM 841 N N . LEU A 1 108 ? 30.707 1.043 -32.158 1.00 72.50 108 LEU A N 1
ATOM 842 C CA . LEU A 1 108 ? 30.715 -0.358 -32.543 1.00 72.50 108 LEU A CA 1
ATOM 843 C C . LEU A 1 108 ? 32.160 -0.764 -32.848 1.00 72.50 108 LEU A C 1
ATOM 845 O O . LEU A 1 108 ? 32.798 -0.143 -33.692 1.00 72.50 108 LEU A O 1
ATOM 849 N N . SER A 1 109 ? 32.674 -1.781 -32.156 1.00 67.00 109 SER A N 1
ATOM 850 C CA . SER A 1 109 ? 33.987 -2.355 -32.462 1.00 67.00 109 SER A CA 1
ATOM 851 C C . SER A 1 109 ? 33.810 -3.433 -33.524 1.00 67.00 109 SER A C 1
ATOM 853 O O . SER A 1 109 ? 33.198 -4.464 -33.249 1.00 67.00 109 SER A O 1
ATOM 855 N N . THR A 1 110 ? 34.341 -3.194 -34.716 1.00 65.19 110 THR A N 1
ATOM 856 C CA . THR A 1 110 ? 34.526 -4.226 -35.745 1.00 65.19 110 THR A CA 1
ATOM 857 C C . THR A 1 110 ? 35.961 -4.760 -35.645 1.00 65.19 110 THR A C 1
ATOM 859 O O . THR A 1 110 ? 36.783 -4.170 -34.947 1.00 65.19 110 THR A O 1
ATOM 862 N N . ASN A 1 111 ? 36.269 -5.885 -36.302 1.00 62.72 111 ASN A N 1
ATOM 863 C CA . ASN A 1 111 ? 37.580 -6.547 -36.230 1.00 62.72 111 ASN A CA 1
ATOM 864 C C . ASN A 1 111 ? 38.779 -5.623 -36.531 1.00 62.72 111 ASN A C 1
ATOM 866 O O . ASN A 1 111 ? 39.847 -5.877 -35.985 1.00 62.72 111 ASN A O 1
ATOM 870 N N . ASP A 1 112 ? 38.594 -4.554 -37.319 1.00 59.38 112 ASP A N 1
ATOM 871 C CA . ASP A 1 112 ? 39.679 -3.641 -37.708 1.00 59.38 112 ASP A CA 1
ATOM 872 C C . ASP A 1 112 ? 39.427 -2.147 -37.386 1.00 59.38 112 ASP A C 1
ATOM 874 O O . ASP A 1 112 ? 40.385 -1.378 -37.402 1.00 59.38 112 ASP A O 1
ATOM 878 N N . GLU A 1 113 ? 38.192 -1.704 -37.082 1.00 66.69 113 GLU A N 1
ATOM 879 C CA . GLU A 1 113 ? 37.837 -0.271 -36.933 1.00 66.69 113 GLU A CA 1
ATOM 880 C C . GLU A 1 113 ? 36.654 -0.018 -35.973 1.00 66.69 113 GLU A C 1
ATOM 882 O O . GLU A 1 113 ? 35.844 -0.911 -35.692 1.00 66.69 113 GLU A O 1
ATOM 887 N N . PHE A 1 114 ? 36.536 1.227 -35.487 1.00 70.31 114 PHE A N 1
ATOM 888 C CA . PHE A 1 114 ? 35.410 1.693 -34.672 1.00 70.31 114 PHE A CA 1
ATOM 889 C C . PHE A 1 114 ? 34.420 2.507 -35.506 1.00 70.31 114 PHE A C 1
ATOM 891 O O . PHE A 1 114 ? 34.763 3.569 -36.011 1.00 70.31 114 PHE A O 1
ATOM 898 N N . VAL A 1 115 ? 33.164 2.067 -35.560 1.00 75.81 115 VAL A N 1
ATOM 899 C CA . VAL A 1 115 ? 32.083 2.819 -36.214 1.00 75.81 115 VAL A CA 1
ATOM 900 C C . VAL A 1 115 ? 31.323 3.611 -35.155 1.00 75.81 115 VAL A C 1
ATOM 902 O O . VAL A 1 115 ? 30.779 3.028 -34.211 1.00 75.81 115 VAL A O 1
ATOM 905 N N . GLN A 1 116 ? 31.290 4.937 -35.284 1.00 81.06 116 GLN A N 1
ATOM 906 C CA . GLN A 1 116 ? 30.514 5.803 -34.395 1.00 81.06 116 GLN A CA 1
ATOM 907 C C . GLN A 1 116 ? 29.069 5.893 -34.889 1.00 81.06 116 GLN A C 1
ATOM 909 O O . GLN A 1 116 ? 28.831 6.186 -36.047 1.00 81.06 116 GLN A O 1
ATOM 914 N N . ILE A 1 117 ? 28.085 5.643 -34.033 1.00 83.31 117 ILE A N 1
ATOM 915 C CA . ILE A 1 117 ? 26.663 5.731 -34.384 1.00 83.31 117 ILE A CA 1
ATOM 916 C C . ILE A 1 117 ? 26.025 6.751 -33.450 1.00 83.31 117 ILE A C 1
ATOM 918 O O . ILE A 1 117 ? 26.105 6.601 -32.228 1.00 83.31 117 ILE A O 1
ATOM 922 N N . GLU A 1 118 ? 25.384 7.775 -34.008 1.00 84.62 118 GLU A N 1
ATOM 923 C CA . GLU A 1 118 ? 24.548 8.693 -33.237 1.00 84.62 118 GLU A CA 1
ATOM 924 C C . GLU A 1 118 ? 23.095 8.240 -33.321 1.00 84.62 118 GLU A C 1
ATOM 926 O O . GLU A 1 118 ? 22.507 8.191 -34.401 1.00 84.62 118 GLU A O 1
ATOM 931 N N . LEU A 1 119 ? 22.499 7.936 -32.173 1.00 84.50 119 LEU A N 1
ATOM 932 C CA . LEU A 1 119 ? 21.065 7.713 -32.040 1.00 84.50 119 LEU A CA 1
ATOM 933 C C . LEU A 1 119 ? 20.401 8.932 -31.421 1.00 84.50 119 LEU A C 1
ATOM 935 O O . LEU A 1 119 ? 20.984 9.600 -30.570 1.00 84.50 119 LEU A O 1
ATOM 939 N N . VAL A 1 120 ? 19.154 9.181 -31.801 1.00 85.00 120 VAL A N 1
ATOM 940 C CA . VAL A 1 120 ? 18.313 10.206 -31.194 1.00 85.00 120 VAL A CA 1
ATOM 941 C C . VAL A 1 120 ? 17.051 9.589 -30.599 1.00 85.00 120 VAL A C 1
ATOM 943 O O . VAL A 1 120 ? 16.333 8.844 -31.261 1.00 85.00 120 VAL A O 1
ATOM 946 N N . GLY A 1 121 ? 16.790 9.875 -29.325 1.00 82.69 121 GLY A N 1
ATOM 947 C CA . GLY A 1 121 ? 15.589 9.429 -28.614 1.00 82.69 121 GLY A CA 1
ATOM 948 C C . GLY A 1 121 ? 14.463 10.463 -28.646 1.00 82.69 121 GLY A C 1
ATOM 949 O O . GLY A 1 121 ? 14.727 11.672 -28.618 1.00 82.69 121 GLY A O 1
ATOM 950 N N . LEU A 1 122 ? 13.215 9.982 -28.656 1.00 78.69 122 LEU A N 1
ATOM 951 C CA . LEU A 1 122 ? 12.009 10.808 -28.505 1.00 78.69 122 LEU A CA 1
ATOM 952 C C . LEU A 1 122 ? 12.070 11.665 -27.229 1.00 78.69 122 LEU A C 1
ATOM 954 O O . LEU A 1 122 ? 12.474 11.191 -26.160 1.00 78.69 122 LEU A O 1
ATOM 958 N N . LYS A 1 123 ? 11.641 12.929 -27.329 1.00 72.75 123 LYS A N 1
ATOM 959 C CA . LYS A 1 123 ? 11.449 13.816 -26.173 1.00 72.75 123 LYS A CA 1
ATOM 960 C C . LYS A 1 123 ? 10.293 13.314 -25.303 1.00 72.75 123 LYS A C 1
ATOM 962 O O . LYS A 1 123 ? 9.229 12.964 -25.794 1.00 72.75 123 LYS A O 1
ATOM 967 N N . LEU A 1 124 ? 10.484 13.372 -23.984 1.00 68.06 124 LEU A N 1
ATOM 968 C CA . LEU A 1 124 ? 9.448 13.044 -22.992 1.00 68.06 124 LEU A CA 1
ATOM 969 C C . LEU A 1 124 ? 8.334 14.112 -22.914 1.00 68.06 124 LEU A C 1
ATOM 971 O O . LEU A 1 124 ? 7.308 13.917 -22.264 1.00 68.06 124 LEU A O 1
ATOM 975 N N . LEU A 1 125 ? 8.546 15.273 -23.541 1.00 57.31 125 LEU A N 1
ATOM 976 C CA . LEU A 1 125 ? 7.640 16.410 -23.466 1.00 57.31 125 LEU A CA 1
ATOM 977 C C . LEU A 1 125 ? 6.497 16.239 -24.462 1.00 57.31 125 LEU A C 1
ATOM 979 O O . LEU A 1 125 ? 6.660 16.565 -25.629 1.00 57.31 125 LEU A O 1
ATOM 983 N N . ASN A 1 126 ? 5.372 15.716 -23.972 1.00 55.38 126 ASN A N 1
ATOM 984 C CA . ASN A 1 126 ? 4.021 16.186 -24.327 1.00 55.38 126 ASN A CA 1
ATOM 985 C C . ASN A 1 126 ? 2.902 15.464 -23.561 1.00 55.38 126 ASN A C 1
ATOM 987 O O . ASN A 1 126 ? 1.745 15.866 -23.644 1.00 55.38 126 ASN A O 1
ATOM 991 N N . SER A 1 127 ? 3.215 14.446 -22.758 1.00 60.12 127 SER A N 1
ATOM 992 C CA . SER A 1 127 ? 2.229 13.793 -21.895 1.00 60.12 127 SER A CA 1
ATOM 993 C C . SER A 1 127 ? 2.623 13.970 -20.437 1.00 60.12 127 SER A C 1
ATOM 995 O O . SER A 1 127 ? 3.448 13.225 -19.918 1.00 60.12 127 SER A O 1
ATOM 997 N N . PHE A 1 128 ? 2.040 14.965 -19.763 1.00 62.62 128 PHE A N 1
ATOM 998 C CA . PHE A 1 128 ? 2.073 14.997 -18.302 1.00 62.62 128 PHE A CA 1
ATOM 999 C C . PHE A 1 128 ? 1.344 13.749 -17.790 1.00 62.62 128 PHE A C 1
ATOM 1001 O O . PHE A 1 128 ? 0.148 13.609 -18.064 1.00 62.62 128 PHE A O 1
ATOM 1008 N N . PRO A 1 129 ? 2.013 12.830 -17.069 1.00 68.56 129 PRO A N 1
ATOM 1009 C CA . PRO A 1 129 ? 1.349 11.650 -16.542 1.00 68.56 129 PRO A CA 1
ATOM 1010 C C . PRO A 1 129 ? 0.537 12.049 -15.322 1.00 68.56 129 PRO A C 1
ATOM 1012 O O . PRO A 1 129 ? 0.992 11.966 -14.184 1.00 68.56 129 PRO A O 1
ATOM 1015 N N . PHE A 1 130 ? -0.678 12.516 -15.562 1.00 77.44 130 PHE A N 1
ATOM 1016 C CA . PHE A 1 130 ? -1.623 12.729 -14.490 1.00 77.44 130 PHE A CA 1
ATOM 1017 C C . PHE A 1 130 ? -2.361 11.418 -14.222 1.00 77.44 130 PHE A C 1
ATOM 1019 O O . PHE A 1 130 ? -3.216 10.990 -14.997 1.00 77.44 130 PHE A O 1
ATOM 1026 N N . SER A 1 131 ? -2.004 10.744 -13.129 1.00 82.81 131 SER A N 1
ATOM 1027 C CA . SER A 1 131 ? -2.631 9.479 -12.758 1.00 82.81 131 SER A CA 1
ATOM 1028 C C . SER A 1 131 ? -4.015 9.731 -12.165 1.00 82.81 131 SER A C 1
ATOM 1030 O O . SER A 1 131 ? -4.146 10.185 -11.029 1.00 82.81 131 SER A O 1
ATOM 1032 N N . ILE A 1 132 ? -5.068 9.408 -12.916 1.00 82.69 132 ILE A N 1
ATOM 1033 C CA . ILE A 1 132 ? -6.458 9.463 -12.431 1.00 82.69 132 ILE A CA 1
ATOM 1034 C C . ILE A 1 132 ? -6.639 8.530 -11.220 1.00 82.69 132 ILE A C 1
ATOM 1036 O O . ILE A 1 132 ? -7.359 8.851 -10.275 1.00 82.69 132 ILE A O 1
ATOM 1040 N N . LEU A 1 133 ? -5.917 7.405 -11.202 1.00 83.06 133 LEU A N 1
ATOM 1041 C CA . LEU A 1 133 ? -5.947 6.434 -10.109 1.00 83.06 133 LEU A CA 1
ATOM 1042 C C . LEU A 1 133 ? -5.486 7.042 -8.775 1.00 83.06 133 LEU A C 1
ATOM 1044 O O . LEU A 1 133 ? -6.026 6.700 -7.726 1.00 83.06 133 LEU A O 1
ATOM 1048 N N . ALA A 1 134 ? -4.546 7.993 -8.804 1.00 82.69 134 ALA A N 1
ATOM 1049 C CA . ALA A 1 134 ? -4.094 8.676 -7.594 1.00 82.69 134 ALA A CA 1
ATOM 1050 C C . ALA A 1 134 ? -5.220 9.495 -6.935 1.00 82.69 134 ALA A C 1
ATOM 1052 O O . ALA A 1 134 ? -5.308 9.527 -5.708 1.00 82.69 134 ALA A O 1
ATOM 1053 N N . ILE A 1 135 ? -6.111 10.104 -7.732 1.00 83.88 135 ILE A N 1
ATOM 1054 C CA . ILE A 1 135 ? -7.279 10.837 -7.216 1.00 83.88 135 ILE A CA 1
ATOM 1055 C C . ILE A 1 135 ? -8.257 9.873 -6.545 1.00 83.88 135 ILE A C 1
ATOM 1057 O O . ILE A 1 135 ? -8.736 10.152 -5.447 1.00 83.88 135 ILE A O 1
ATOM 1061 N N . PHE A 1 136 ? -8.526 8.725 -7.174 1.00 87.69 136 PHE A N 1
ATOM 1062 C CA . PHE A 1 136 ? -9.396 7.703 -6.592 1.00 87.69 136 PHE A CA 1
ATOM 1063 C C . PHE A 1 136 ? -8.853 7.187 -5.258 1.00 87.69 136 PHE A C 1
ATOM 1065 O O . PHE A 1 136 ? -9.613 7.092 -4.298 1.00 87.69 136 PHE A O 1
ATOM 1072 N N . CYS A 1 137 ? -7.545 6.942 -5.148 1.00 83.12 137 CYS A N 1
ATOM 1073 C CA . CYS A 1 137 ? -6.921 6.558 -3.880 1.00 83.12 137 CYS A CA 1
ATOM 1074 C C . CYS A 1 137 ? -7.095 7.633 -2.792 1.00 83.12 137 CYS A C 1
ATOM 1076 O O . CYS A 1 137 ? -7.410 7.306 -1.647 1.00 83.12 137 CYS A O 1
ATOM 1078 N N . GLY A 1 138 ? -6.943 8.914 -3.146 1.00 82.38 138 GLY A N 1
ATOM 1079 C CA . GLY A 1 138 ? -7.189 10.031 -2.230 1.00 82.38 138 GLY A CA 1
ATOM 1080 C C . GLY A 1 138 ? -8.649 10.118 -1.768 1.00 82.38 138 GLY A C 1
ATOM 1081 O O . GLY A 1 138 ? -8.910 10.309 -0.581 1.00 82.38 138 GLY A O 1
ATOM 1082 N N . LEU A 1 139 ? -9.605 9.917 -2.679 1.00 84.06 139 LEU A N 1
ATOM 1083 C CA . LEU A 1 139 ? -11.039 9.897 -2.366 1.00 84.06 139 LEU A CA 1
ATOM 1084 C C . LEU A 1 139 ? -11.418 8.713 -1.470 1.00 84.06 139 LEU A C 1
ATOM 1086 O O . LEU A 1 139 ? -12.120 8.899 -0.479 1.00 84.06 139 LEU A O 1
ATOM 1090 N N . ILE A 1 140 ? -10.908 7.515 -1.767 1.00 86.50 140 ILE A N 1
ATOM 1091 C CA . ILE A 1 140 ? -11.123 6.315 -0.947 1.00 86.50 140 ILE A CA 1
ATOM 1092 C C . ILE A 1 140 ? -10.586 6.537 0.470 1.00 86.50 140 ILE A C 1
ATOM 1094 O O . ILE A 1 140 ? -11.262 6.197 1.438 1.00 86.50 140 ILE A O 1
ATOM 1098 N N . TYR A 1 141 ? -9.412 7.163 0.613 1.00 83.50 141 TYR A N 1
ATOM 1099 C CA . TYR A 1 141 ? -8.874 7.505 1.929 1.00 83.50 141 TYR A CA 1
ATOM 1100 C C . TYR A 1 141 ? -9.804 8.442 2.710 1.00 83.50 141 TYR A C 1
ATOM 1102 O O . TYR A 1 141 ? -10.012 8.230 3.902 1.00 83.50 141 TYR A O 1
ATOM 1110 N N . ILE A 1 142 ? -10.392 9.454 2.062 1.00 82.19 142 ILE A N 1
ATOM 1111 C CA . ILE A 1 142 ? -11.340 10.372 2.713 1.00 82.19 142 ILE A CA 1
ATOM 1112 C C . ILE A 1 142 ? -12.577 9.616 3.215 1.00 82.19 142 ILE A C 1
ATOM 1114 O O . ILE A 1 142 ? -12.979 9.833 4.356 1.00 82.19 142 ILE A O 1
ATOM 1118 N N . VAL A 1 143 ? -13.135 8.711 2.403 1.00 82.12 143 VAL A N 1
ATOM 1119 C CA . VAL A 1 143 ? -14.318 7.909 2.766 1.00 82.12 143 VAL A CA 1
ATOM 1120 C C . VAL A 1 143 ? -14.010 6.945 3.916 1.00 82.12 143 VAL A C 1
ATOM 1122 O O . VAL A 1 143 ? -14.752 6.895 4.890 1.00 82.12 143 VAL A O 1
ATOM 1125 N N . LEU A 1 144 ? -12.886 6.226 3.859 1.00 79.75 144 LEU A N 1
ATOM 1126 C CA . LEU A 1 144 ? -12.502 5.254 4.894 1.00 79.75 144 LEU A CA 1
ATOM 1127 C C . LEU A 1 144 ? -12.021 5.901 6.202 1.00 79.75 144 LEU A C 1
ATOM 1129 O O . LEU A 1 144 ? -12.035 5.258 7.250 1.00 79.75 144 LEU A O 1
ATOM 1133 N N . SER A 1 145 ? -11.588 7.162 6.157 1.00 72.19 145 SER A N 1
ATOM 1134 C CA . SER A 1 145 ? -11.116 7.904 7.336 1.00 72.19 145 SER A CA 1
ATOM 1135 C C . SER A 1 145 ? -12.222 8.701 8.033 1.00 72.19 145 SER A C 1
ATOM 1137 O O . SER A 1 145 ? -11.917 9.464 8.953 1.00 72.19 145 SER A O 1
ATOM 1139 N N . SER A 1 146 ? -13.478 8.576 7.588 1.00 63.75 146 SER A N 1
ATOM 1140 C CA . SER A 1 146 ? -14.593 9.392 8.082 1.00 63.75 146 SER A CA 1
ATOM 1141 C C . SER A 1 146 ? -14.932 9.122 9.557 1.00 63.75 146 SER A C 1
ATOM 1143 O O . SER A 1 146 ? -15.225 10.070 10.278 1.00 63.75 146 SER A O 1
ATOM 1145 N N . ASP A 1 147 ? -14.738 7.893 10.045 1.00 60.38 147 ASP A N 1
ATOM 1146 C CA . ASP A 1 147 ? -15.303 7.448 11.334 1.00 60.38 147 ASP A CA 1
ATOM 1147 C C . ASP A 1 147 ? -14.308 7.359 12.509 1.00 60.38 147 ASP A C 1
ATOM 1149 O O . ASP A 1 147 ? -14.607 6.730 13.515 1.00 60.38 147 ASP A O 1
ATOM 1153 N N . LYS A 1 148 ? -13.083 7.905 12.408 1.00 55.75 148 LYS A N 1
ATOM 1154 C CA . LYS A 1 148 ? -12.051 7.679 13.461 1.00 55.75 148 LYS A CA 1
ATOM 1155 C C . LYS A 1 148 ? -11.375 8.909 14.057 1.00 55.75 148 LYS A C 1
ATOM 1157 O O . LYS A 1 148 ? -10.682 8.793 15.063 1.00 55.75 148 LYS A O 1
ATOM 1162 N N . ASP A 1 149 ? -11.525 10.072 13.433 1.00 52.19 149 ASP A N 1
ATOM 1163 C CA . ASP A 1 149 ? -10.695 11.250 13.744 1.00 52.19 149 ASP A CA 1
ATOM 1164 C C . ASP A 1 149 ? -11.506 12.473 14.217 1.00 52.19 149 ASP A C 1
ATOM 1166 O O . ASP A 1 149 ? -10.907 13.443 14.678 1.00 52.19 149 ASP A O 1
ATOM 1170 N N . ASP A 1 150 ? -12.834 12.471 14.042 1.00 48.94 150 ASP A N 1
ATOM 1171 C CA . ASP A 1 150 ? -13.685 13.602 14.442 1.00 48.94 150 ASP A CA 1
ATOM 1172 C C . ASP A 1 150 ? -14.034 13.483 15.938 1.00 48.94 150 ASP A C 1
ATOM 1174 O O . ASP A 1 150 ? -13.972 14.500 16.627 1.00 48.94 150 ASP A O 1
ATOM 1178 N N . ASP A 1 151 ? -14.142 12.260 16.476 1.00 49.41 151 ASP A N 1
ATOM 1179 C CA . ASP A 1 151 ? -14.275 11.991 17.920 1.00 49.41 151 ASP A CA 1
ATOM 1180 C C . ASP A 1 151 ? -13.088 12.538 18.735 1.00 49.41 151 ASP A C 1
ATOM 1182 O O . ASP A 1 151 ? -13.257 13.182 19.765 1.00 49.41 151 ASP A O 1
ATOM 1186 N N . LYS A 1 152 ? -11.853 12.387 18.234 1.00 46.41 152 LYS A N 1
ATOM 1187 C CA . LYS A 1 152 ? -10.640 12.850 18.942 1.00 46.41 152 LYS A CA 1
ATOM 1188 C C . LYS A 1 152 ? -10.354 14.343 18.810 1.00 46.41 152 LYS A C 1
ATOM 1190 O O . LYS A 1 152 ? -9.571 14.885 19.591 1.00 46.41 152 LYS A O 1
ATOM 1195 N N . LYS A 1 153 ? -10.902 15.011 17.789 1.00 46.19 153 LYS A N 1
ATOM 1196 C CA . LYS A 1 153 ? -10.676 16.450 17.567 1.00 46.19 153 LYS A CA 1
ATOM 1197 C C . LYS A 1 153 ? -11.762 17.319 18.185 1.00 46.19 153 LYS A C 1
ATOM 1199 O O . LYS A 1 153 ? -11.418 18.398 18.662 1.00 46.19 153 LYS A O 1
ATOM 1204 N N . GLN A 1 154 ? -13.011 16.854 18.229 1.00 46.41 154 GLN A N 1
ATOM 1205 C CA . GLN A 1 154 ? -14.064 17.555 18.963 1.00 46.41 154 GLN A CA 1
ATOM 1206 C C . GLN A 1 154 ? -13.792 17.555 20.472 1.00 46.41 154 GLN A C 1
ATOM 1208 O O . GLN A 1 154 ? -13.875 18.618 21.076 1.00 46.41 154 GLN A O 1
ATOM 1213 N N . GLU A 1 155 ? -13.316 16.457 21.070 1.00 49.22 155 GLU A N 1
ATOM 1214 C CA . GLU A 1 155 ? -12.932 16.446 22.494 1.00 49.22 155 GLU A CA 1
ATOM 1215 C C . GLU A 1 155 ? -11.837 17.469 22.857 1.00 49.22 155 GLU A C 1
ATOM 1217 O O . GLU A 1 155 ? -11.872 18.068 23.932 1.00 49.22 155 GLU A O 1
ATOM 1222 N N . ALA A 1 156 ? -10.855 17.691 21.976 1.00 47.06 156 ALA A N 1
ATOM 1223 C CA . ALA A 1 156 ? -9.708 18.559 22.263 1.00 47.06 156 ALA A CA 1
ATOM 1224 C C . ALA A 1 156 ? -9.998 20.059 22.042 1.00 47.06 156 ALA A C 1
ATOM 1226 O O . ALA A 1 156 ? -9.426 20.913 22.726 1.00 47.06 156 ALA A O 1
ATOM 1227 N N . GLU A 1 157 ? -10.882 20.394 21.098 1.00 46.31 157 GLU A N 1
ATOM 1228 C CA . GLU A 1 157 ? -11.259 21.782 20.780 1.00 46.31 157 GLU A CA 1
ATOM 1229 C C . GLU A 1 157 ? -12.419 22.273 21.676 1.00 46.31 157 GLU A C 1
ATOM 1231 O O . GLU A 1 157 ? -12.442 23.440 22.072 1.00 46.31 157 GLU A O 1
ATOM 1236 N N . VAL A 1 158 ? -13.305 21.367 22.119 1.00 49.97 158 VAL A N 1
ATOM 1237 C CA . VAL A 1 158 ? -14.370 21.653 23.102 1.00 49.97 158 VAL A CA 1
ATOM 1238 C C . VAL A 1 158 ? -13.807 21.825 24.524 1.00 49.97 158 VAL A C 1
ATOM 1240 O O . VAL A 1 158 ? -14.250 22.724 25.238 1.00 49.97 158 VAL A O 1
ATOM 1243 N N . LYS A 1 159 ? -12.759 21.076 24.918 1.00 48.62 159 LYS A N 1
ATOM 1244 C CA . LYS A 1 159 ? -12.086 21.228 26.232 1.00 48.62 159 LYS A CA 1
ATOM 1245 C C . LYS A 1 159 ? -11.311 22.548 26.410 1.00 48.62 159 LYS A C 1
ATOM 1247 O O . LYS A 1 159 ? -10.962 22.876 27.540 1.00 48.62 159 LYS A O 1
ATOM 1252 N N . SER A 1 160 ? -11.026 23.308 25.344 1.00 47.44 160 SER A N 1
ATOM 1253 C CA . SER A 1 160 ? -10.171 24.512 25.417 1.00 47.44 160 SER A CA 1
ATOM 1254 C C . SER A 1 160 ? -10.878 25.857 25.197 1.00 47.44 160 SER A C 1
ATOM 1256 O O . SER A 1 160 ? -10.258 26.888 25.454 1.00 47.44 160 SER A O 1
ATOM 1258 N N . THR A 1 161 ? -12.159 25.884 24.797 1.00 47.81 161 THR A N 1
ATOM 1259 C CA . THR A 1 161 ? -12.851 27.154 24.458 1.00 47.81 161 THR A CA 1
ATOM 1260 C C . THR A 1 161 ? -14.087 27.474 25.311 1.00 47.81 161 THR A C 1
ATOM 1262 O O . THR A 1 161 ? -14.556 28.609 25.281 1.00 47.81 161 THR A O 1
ATOM 1265 N N . LEU A 1 162 ? -14.615 26.558 26.127 1.00 39.78 162 LEU A N 1
ATOM 1266 C CA . LEU A 1 162 ? -15.831 26.839 26.901 1.00 39.78 162 LEU A CA 1
ATOM 1267 C C . LEU A 1 162 ? -15.528 27.102 28.380 1.00 39.78 162 LEU A C 1
ATOM 1269 O O . LEU A 1 162 ? -15.435 26.191 29.198 1.00 39.78 162 LEU A O 1
ATOM 1273 N N . LEU A 1 163 ? -15.435 28.392 28.723 1.00 38.97 163 LEU A N 1
ATOM 1274 C CA . LEU A 1 163 ? -15.895 28.864 30.029 1.00 38.97 163 LEU A CA 1
ATOM 1275 C C . LEU A 1 163 ? -17.379 28.468 30.207 1.00 38.97 163 LEU A C 1
ATOM 1277 O O . LEU A 1 163 ? -18.142 28.497 29.237 1.00 38.97 163 LEU A O 1
ATOM 1281 N N . PRO A 1 164 ? -17.789 28.076 31.424 1.00 43.78 164 PRO A N 1
ATOM 1282 C CA . PRO A 1 164 ? -19.013 27.322 31.652 1.00 43.78 164 PRO A CA 1
ATOM 1283 C C . PRO A 1 164 ? -20.240 28.219 31.489 1.00 43.78 164 PRO A C 1
ATOM 1285 O O . PRO A 1 164 ? -20.366 29.246 32.153 1.00 43.78 164 PRO A O 1
ATOM 1288 N N . THR A 1 165 ? -21.165 27.810 30.624 1.00 31.48 165 THR A N 1
ATOM 1289 C CA . THR A 1 165 ? -22.532 28.352 30.590 1.00 31.48 165 THR A CA 1
ATOM 1290 C C . THR A 1 165 ? -23.477 27.164 30.799 1.00 31.48 165 THR A C 1
ATOM 1292 O O . THR A 1 165 ? -23.229 26.111 30.210 1.00 31.48 165 THR A O 1
ATOM 1295 N N . PRO A 1 166 ? -24.479 27.267 31.693 1.00 43.25 166 PRO A N 1
ATOM 1296 C CA . PRO A 1 166 ? -25.115 26.109 32.305 1.00 43.25 166 PRO A CA 1
ATOM 1297 C C . PRO A 1 166 ? -26.052 25.446 31.299 1.00 43.25 166 PRO A C 1
ATOM 1299 O O . PRO A 1 166 ? -27.015 26.057 30.837 1.00 43.25 166 PRO A O 1
ATOM 1302 N N . ILE A 1 167 ? -25.759 24.198 30.949 1.00 40.47 167 ILE A N 1
ATOM 1303 C CA . ILE A 1 167 ? -26.680 23.356 30.194 1.00 40.47 167 ILE A CA 1
ATOM 1304 C C . ILE A 1 167 ? -27.514 22.611 31.231 1.00 40.47 167 ILE A C 1
ATOM 1306 O O . ILE A 1 167 ? -26.966 21.976 32.123 1.00 40.47 167 ILE A O 1
ATOM 1310 N N . ASN A 1 168 ? -28.837 22.750 31.136 1.00 41.12 168 ASN A N 1
ATOM 1311 C CA . ASN A 1 168 ? -29.810 22.037 31.958 1.00 41.12 168 ASN A CA 1
ATOM 1312 C C . ASN A 1 168 ? -29.531 20.526 31.930 1.00 41.12 168 ASN A C 1
ATOM 1314 O O . ASN A 1 168 ? -29.691 19.877 30.900 1.00 41.12 168 ASN A O 1
ATOM 1318 N N . GLU A 1 169 ? -29.142 19.984 33.081 1.00 43.38 169 GLU A N 1
ATOM 1319 C CA . GLU A 1 169 ? -28.591 18.634 33.263 1.00 43.38 169 GLU A CA 1
ATOM 1320 C C . GLU A 1 169 ? -29.659 17.517 33.294 1.00 43.38 169 GLU A C 1
ATOM 1322 O O . GLU A 1 169 ? -29.340 16.366 33.570 1.00 43.38 169 GLU A O 1
ATOM 1327 N N . ASN A 1 170 ? -30.932 17.818 33.005 1.00 45.38 170 ASN A N 1
ATOM 1328 C CA . ASN A 1 170 ? -32.045 16.977 33.470 1.00 45.38 170 ASN A CA 1
ATOM 1329 C C . ASN A 1 170 ? -32.946 16.339 32.394 1.00 45.38 170 ASN A C 1
ATOM 1331 O O . ASN A 1 170 ? -33.886 15.655 32.776 1.00 45.38 170 ASN A O 1
ATOM 1335 N N . GLU A 1 171 ? -32.713 16.505 31.084 1.00 44.97 171 GLU A N 1
ATOM 1336 C CA . GLU A 1 171 ? -33.650 15.965 30.064 1.00 44.97 171 GLU A CA 1
ATOM 1337 C C . GLU A 1 171 ? -33.134 14.791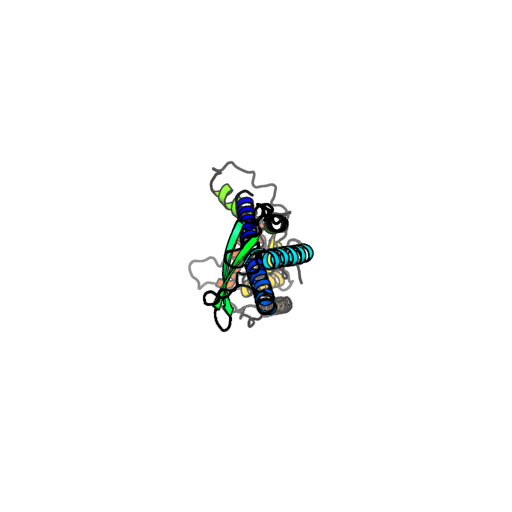 29.208 1.00 44.97 171 GLU A C 1
ATOM 1339 O O . GLU A 1 171 ? -33.937 14.158 28.529 1.00 44.97 171 GLU A O 1
ATOM 1344 N N . HIS A 1 172 ? -31.841 14.437 29.230 1.00 46.38 172 HIS A N 1
ATOM 1345 C CA . HIS A 1 172 ? -31.291 13.431 28.291 1.00 46.38 172 HIS A CA 1
ATOM 1346 C C . HIS A 1 172 ? -30.894 12.074 28.908 1.00 46.38 172 HIS A C 1
ATOM 1348 O O . HIS A 1 172 ? -30.417 11.183 28.206 1.00 46.38 172 HIS A O 1
ATOM 1354 N N . CYS A 1 173 ? -31.082 11.905 30.216 1.00 50.19 173 CYS A N 1
ATOM 1355 C CA . CYS A 1 173 ? -30.556 10.764 30.973 1.00 50.19 173 CYS A CA 1
ATOM 1356 C C . CYS A 1 173 ? -31.638 9.750 31.377 1.00 50.19 173 CYS A C 1
ATOM 1358 O O . CYS A 1 173 ? -31.372 8.862 32.168 1.00 50.19 173 CYS A O 1
ATOM 1360 N N . GLU A 1 174 ? -32.879 9.883 30.903 1.00 50.91 174 GLU A N 1
ATOM 1361 C CA . GLU A 1 174 ? -33.921 8.908 31.227 1.00 50.91 174 GLU A CA 1
ATOM 1362 C C . GLU A 1 174 ? -33.962 7.829 30.138 1.00 50.91 174 GLU A C 1
ATOM 1364 O O . GLU A 1 174 ? -34.492 8.076 29.056 1.00 50.91 174 GLU A O 1
ATOM 1369 N N . SER A 1 175 ? -33.426 6.634 30.438 1.00 57.94 175 SER A N 1
ATOM 1370 C CA . SER A 1 175 ? -33.599 5.345 29.725 1.00 57.94 175 SER A CA 1
ATOM 1371 C C . SER A 1 175 ? -32.408 4.775 28.942 1.00 57.94 175 SER A C 1
ATOM 1373 O O . SER A 1 175 ? -32.613 3.938 28.051 1.00 57.94 175 SER A O 1
ATOM 1375 N N . GLN A 1 176 ? -31.163 5.132 29.267 1.00 71.75 176 GLN A N 1
ATOM 1376 C CA . GLN A 1 176 ? -30.032 4.541 28.546 1.00 71.75 176 GLN A CA 1
ATOM 1377 C C . GLN A 1 176 ? -29.765 3.114 29.047 1.00 71.75 176 GLN A C 1
ATOM 1379 O O . GLN A 1 176 ? -29.707 2.822 30.240 1.00 71.75 176 GLN A O 1
ATOM 1384 N N . LYS A 1 177 ? -29.655 2.168 28.108 1.00 83.31 177 LYS A N 1
ATOM 1385 C CA . LYS A 1 177 ? -29.385 0.756 28.417 1.00 83.31 177 LYS A CA 1
ATOM 1386 C C . LYS A 1 177 ? -27.904 0.459 28.261 1.00 83.31 177 LYS A C 1
ATOM 1388 O O . LYS A 1 177 ? -27.317 0.827 27.243 1.00 83.31 177 LYS A O 1
ATOM 1393 N N . LEU A 1 178 ? -27.323 -0.265 29.213 1.00 86.44 178 LEU A N 1
ATOM 1394 C CA . LEU A 1 178 ? -25.943 -0.724 29.119 1.00 86.44 178 LEU A CA 1
ATOM 1395 C C . LEU A 1 178 ? -25.863 -1.912 28.152 1.00 86.44 178 LEU A C 1
ATOM 1397 O O . LEU A 1 178 ? -26.465 -2.967 28.374 1.00 86.44 178 LEU A O 1
ATOM 1401 N N . VAL A 1 179 ? -25.100 -1.738 27.078 1.00 88.00 179 VAL A N 1
ATOM 1402 C CA . VAL A 1 179 ? -24.832 -2.767 26.077 1.00 88.00 179 VAL A CA 1
ATOM 1403 C C . VAL A 1 179 ? -23.513 -3.460 26.392 1.00 88.00 179 VAL A C 1
ATOM 1405 O O . VAL A 1 179 ? -22.460 -2.834 26.518 1.00 88.00 179 VAL A O 1
ATOM 1408 N N . ILE A 1 180 ? -23.582 -4.783 26.495 1.00 90.31 180 ILE A N 1
ATOM 1409 C CA . ILE A 1 180 ? -22.455 -5.681 26.714 1.00 90.31 180 ILE A CA 1
ATOM 1410 C C . ILE A 1 180 ? -22.257 -6.484 25.429 1.00 90.31 180 ILE A C 1
ATOM 1412 O O . ILE A 1 180 ? -22.986 -7.446 25.167 1.00 90.31 180 ILE A O 1
ATOM 1416 N N . ASP A 1 181 ? -21.272 -6.093 24.620 1.00 89.50 181 ASP A N 1
ATOM 1417 C CA . ASP A 1 181 ? -20.994 -6.729 23.332 1.00 89.50 181 ASP A CA 1
ATOM 1418 C C . ASP A 1 181 ? -19.802 -7.686 23.424 1.00 89.50 181 ASP A C 1
ATOM 1420 O O . ASP A 1 181 ? -18.650 -7.278 23.596 1.00 89.50 181 ASP A O 1
ATOM 1424 N N . LEU A 1 182 ? -20.075 -8.984 23.273 1.00 86.81 182 LEU A N 1
ATOM 1425 C CA . LEU A 1 182 ? -19.057 -10.032 23.274 1.00 86.81 182 LEU A CA 1
ATOM 1426 C C . LEU A 1 182 ? -18.305 -10.124 21.946 1.00 86.81 182 LEU A C 1
ATOM 1428 O O . LEU A 1 182 ? -17.158 -10.555 21.967 1.00 86.81 182 LEU A O 1
ATOM 1432 N N . LYS A 1 183 ? -18.909 -9.720 20.819 1.00 85.75 183 LYS A N 1
ATOM 1433 C CA . LYS A 1 183 ? -18.273 -9.733 19.487 1.00 85.75 183 LYS A CA 1
ATOM 1434 C C . LYS A 1 183 ? -17.259 -8.616 19.323 1.00 85.75 183 LYS A C 1
ATOM 1436 O O . LYS A 1 183 ? -16.297 -8.763 18.577 1.00 85.75 183 LYS A O 1
ATOM 1441 N N . GLN A 1 184 ? -17.509 -7.473 19.952 1.00 84.88 184 GLN A N 1
ATOM 1442 C CA . GLN A 1 184 ? -16.557 -6.363 19.974 1.00 84.88 184 GLN A CA 1
ATOM 1443 C C . GLN A 1 184 ? -15.730 -6.332 21.254 1.00 84.88 184 GLN A C 1
ATOM 1445 O O . GLN A 1 184 ? -14.754 -5.588 21.309 1.00 84.88 184 GLN A O 1
ATOM 1450 N N . LYS A 1 185 ? -16.081 -7.151 22.255 1.00 89.38 185 LYS A N 1
ATOM 1451 C CA . LYS A 1 185 ? -15.457 -7.181 23.582 1.00 89.38 185 LYS A CA 1
ATOM 1452 C C . LYS A 1 185 ? -15.464 -5.787 24.238 1.00 89.38 185 LYS A C 1
ATOM 1454 O O . LYS A 1 185 ? -14.444 -5.304 24.733 1.00 89.38 185 LYS A O 1
ATOM 1459 N N . ALA A 1 186 ? -16.628 -5.143 24.212 1.00 88.50 186 ALA A N 1
ATOM 1460 C CA . ALA A 1 186 ? -16.809 -3.753 24.615 1.00 88.50 186 ALA A CA 1
ATOM 1461 C C . ALA A 1 186 ? -18.030 -3.551 25.518 1.00 88.50 186 ALA A C 1
ATOM 1463 O O . ALA A 1 186 ? -18.984 -4.332 25.475 1.00 88.50 186 ALA A O 1
ATOM 1464 N N . LEU A 1 187 ? -17.991 -2.469 26.296 1.00 89.25 187 LEU A N 1
ATOM 1465 C CA . LEU A 1 187 ? -19.126 -1.912 27.028 1.00 89.25 187 LEU A CA 1
ATOM 1466 C C . LEU A 1 187 ? -19.450 -0.527 26.462 1.00 89.25 187 LEU A C 1
ATOM 1468 O O . LEU A 1 187 ? -18.534 0.257 26.219 1.00 89.25 187 LEU A O 1
ATOM 1472 N N . TYR A 1 188 ? -20.727 -0.228 26.249 1.00 87.69 188 TYR A N 1
ATOM 1473 C CA . TYR A 1 188 ? -21.181 1.100 25.827 1.00 87.69 188 TYR A CA 1
ATOM 1474 C C . TYR A 1 188 ? -22.656 1.310 26.168 1.00 87.69 188 TYR A C 1
ATOM 1476 O O . TYR A 1 188 ? -23.386 0.354 26.429 1.00 87.69 188 TYR A O 1
ATOM 1484 N N . LEU A 1 189 ? -23.103 2.562 26.160 1.00 86.25 189 LEU A N 1
ATOM 1485 C CA . LEU A 1 189 ? -24.511 2.911 26.331 1.00 86.25 189 LEU A CA 1
ATOM 1486 C C . LEU A 1 189 ? -25.228 2.857 24.987 1.00 86.25 189 LEU A C 1
ATOM 1488 O O . LEU A 1 189 ? -24.669 3.231 23.955 1.00 86.25 189 LEU A O 1
ATOM 1492 N N . ASN A 1 190 ? -26.471 2.379 24.990 1.00 77.19 190 ASN A N 1
ATOM 1493 C CA . ASN A 1 190 ? -27.334 2.383 23.814 1.00 77.19 190 ASN A CA 1
ATOM 1494 C C . ASN A 1 190 ? -27.846 3.803 23.526 1.00 77.19 190 ASN A C 1
ATOM 1496 O O . ASN A 1 190 ? -29.030 4.098 23.686 1.00 77.19 190 ASN A O 1
ATOM 1500 N N . THR A 1 191 ? -26.930 4.680 23.138 1.00 68.81 191 THR A N 1
ATOM 1501 C CA . THR A 1 191 ? -27.202 6.066 22.766 1.00 68.81 191 THR A CA 1
ATOM 1502 C C . THR A 1 191 ? -27.211 6.162 21.247 1.00 68.81 191 THR A C 1
ATOM 1504 O O . THR A 1 191 ? -26.441 5.484 20.567 1.00 68.81 191 THR A O 1
ATOM 1507 N N . HIS A 1 192 ? -28.066 7.019 20.692 1.00 51.66 192 HIS A N 1
ATOM 1508 C CA . HIS A 1 192 ? -28.321 7.155 19.253 1.00 51.66 192 HIS A CA 1
ATOM 1509 C C . HIS A 1 192 ? -27.152 7.746 18.420 1.00 51.66 192 HIS A C 1
ATOM 1511 O O . HIS A 1 192 ? -27.399 8.355 17.380 1.00 51.66 192 HIS A O 1
ATOM 1517 N N . GLY A 1 193 ? -25.889 7.537 18.822 1.00 51.94 193 GLY A N 1
ATOM 1518 C CA . GLY A 1 193 ? -24.720 7.836 17.988 1.00 51.94 193 GLY A CA 1
ATOM 1519 C C . GLY A 1 193 ? -23.438 8.316 18.679 1.00 51.94 193 GLY A C 1
ATOM 1520 O O . GLY A 1 193 ? -22.505 8.627 17.951 1.00 51.94 193 GLY A O 1
ATOM 1521 N N . GLU A 1 194 ? -23.349 8.395 20.014 1.00 55.00 194 GLU A N 1
ATOM 1522 C CA . GLU A 1 194 ? -22.256 9.163 20.661 1.00 55.00 194 GLU A CA 1
ATOM 1523 C C . GLU A 1 194 ? -21.453 8.450 21.764 1.00 55.00 194 GLU A C 1
ATOM 1525 O O . GLU A 1 194 ? -20.515 9.038 22.296 1.00 55.00 194 GLU A O 1
ATOM 1530 N N . THR A 1 195 ? -21.740 7.192 22.115 1.00 63.34 195 THR A N 1
ATOM 1531 C CA . THR A 1 195 ? -20.947 6.510 23.157 1.00 63.34 195 THR A CA 1
ATOM 1532 C C . THR A 1 195 ? -19.854 5.648 22.538 1.00 63.34 195 THR A C 1
ATOM 1534 O O . THR A 1 195 ? -20.129 4.672 21.836 1.00 63.34 195 THR A O 1
ATOM 1537 N N . SER A 1 196 ? -18.598 6.008 22.805 1.00 71.88 196 SER A N 1
ATOM 1538 C CA . SER A 1 196 ? -17.435 5.237 22.377 1.00 71.88 196 SER A CA 1
ATOM 1539 C C . SER A 1 196 ? -17.409 3.866 23.081 1.00 71.88 196 SER A C 1
ATOM 1541 O O . SER A 1 196 ? -17.674 3.767 24.281 1.00 71.88 196 SER A O 1
ATOM 1543 N N . PRO A 1 197 ? -17.114 2.770 22.357 1.00 84.25 197 PRO A N 1
ATOM 1544 C CA . PRO A 1 197 ? -17.029 1.445 22.959 1.00 84.25 197 PRO A CA 1
ATOM 1545 C C . PRO A 1 197 ? -15.790 1.330 23.850 1.00 84.25 197 PRO A C 1
ATOM 1547 O O . PRO A 1 197 ? -14.657 1.344 23.360 1.00 84.25 197 PRO A O 1
ATOM 1550 N N . VAL A 1 198 ? -16.001 1.140 25.152 1.00 88.25 198 VAL A N 1
ATOM 1551 C CA . VAL A 1 198 ? -14.920 0.981 26.128 1.00 88.25 198 VAL A CA 1
ATOM 1552 C C . VAL A 1 198 ? -14.457 -0.472 26.153 1.00 88.25 198 VAL A C 1
ATOM 1554 O O . VAL A 1 198 ? -15.221 -1.405 26.415 1.00 88.25 198 VAL A O 1
ATOM 1557 N N . GLN A 1 199 ? -13.174 -0.672 25.858 1.00 89.69 199 GLN A N 1
ATOM 1558 C CA . GLN A 1 199 ? -12.544 -1.985 25.740 1.00 89.69 199 GLN A CA 1
ATOM 1559 C C . GLN A 1 199 ? -11.888 -2.389 27.061 1.00 89.69 199 GLN A C 1
ATOM 1561 O O . GLN A 1 199 ? -10.938 -1.759 27.522 1.00 89.69 199 GLN A O 1
ATOM 1566 N N . LEU A 1 200 ? -12.333 -3.502 27.642 1.00 87.75 200 LEU A N 1
ATOM 1567 C CA . LEU A 1 200 ? -11.756 -4.052 28.871 1.00 87.75 200 LEU A CA 1
ATOM 1568 C C . LEU A 1 200 ? -10.700 -5.125 28.584 1.00 87.75 200 LEU A C 1
ATOM 1570 O O . LEU A 1 200 ? -10.674 -5.762 27.529 1.00 87.75 200 LEU A O 1
ATOM 1574 N N . SER A 1 201 ? -9.814 -5.395 29.543 1.00 90.44 201 SER A N 1
ATOM 1575 C CA . SER A 1 201 ? -8.934 -6.567 29.461 1.00 90.44 201 SER A CA 1
ATOM 1576 C C . SER A 1 201 ? -9.747 -7.867 29.671 1.00 90.44 201 SER A C 1
ATOM 1578 O O . SER A 1 201 ? -10.856 -7.844 30.202 1.00 90.44 201 SER A O 1
ATOM 1580 N N . ASN A 1 202 ? -9.261 -9.026 29.198 1.00 92.06 202 ASN A N 1
ATOM 1581 C CA . ASN A 1 202 ? -10.091 -10.251 29.136 1.00 92.06 202 ASN A CA 1
ATOM 1582 C C . ASN A 1 202 ? -10.632 -10.678 30.507 1.00 92.06 202 ASN A C 1
ATOM 1584 O O . ASN A 1 202 ? -11.781 -11.092 30.618 1.00 92.06 202 ASN A O 1
ATOM 1588 N N . LYS A 1 203 ? -9.794 -10.572 31.541 1.00 92.31 203 LYS A N 1
ATOM 1589 C CA . LYS A 1 203 ? -10.130 -10.972 32.905 1.00 92.31 203 LYS A CA 1
ATOM 1590 C C . LYS A 1 203 ? -11.254 -10.112 33.520 1.00 92.31 203 LYS A C 1
ATOM 1592 O O . LYS A 1 203 ? -12.274 -10.701 33.864 1.00 92.31 203 LYS A O 1
ATOM 1597 N N . PRO A 1 204 ? -11.134 -8.774 33.640 1.00 93.31 204 PRO A N 1
ATOM 1598 C CA . PRO A 1 204 ? -12.205 -7.925 34.163 1.00 93.31 204 PRO A CA 1
ATOM 1599 C C . PRO A 1 204 ? -13.469 -7.970 33.309 1.00 93.31 204 PRO A C 1
ATOM 1601 O O . PRO A 1 204 ? -14.553 -7.951 33.874 1.00 93.31 204 PRO A O 1
ATOM 1604 N N . PHE A 1 205 ? -13.364 -8.106 31.983 1.00 93.50 205 PHE A N 1
ATOM 1605 C CA . PHE A 1 205 ? -14.546 -8.232 31.127 1.00 93.50 205 PHE A CA 1
ATOM 1606 C C . PHE A 1 205 ? -15.353 -9.504 31.434 1.00 93.50 205 PHE A C 1
ATOM 1608 O O . PHE A 1 205 ? -16.549 -9.428 31.702 1.00 93.50 205 PHE A O 1
ATOM 1615 N N . CYS A 1 206 ? -14.699 -10.675 31.464 1.00 93.25 206 CYS A N 1
ATOM 1616 C CA . CYS A 1 206 ? -15.378 -11.934 31.800 1.00 93.25 206 CYS A CA 1
ATOM 1617 C C . CYS A 1 206 ? -15.927 -11.909 33.229 1.00 93.25 206 CYS A C 1
ATOM 1619 O O . CYS A 1 206 ? -17.043 -12.364 33.469 1.00 93.25 206 CYS A O 1
ATOM 1621 N N . PHE A 1 207 ? -15.153 -11.347 34.162 1.00 94.38 207 PHE A N 1
ATOM 1622 C CA . PHE A 1 207 ? -15.552 -11.226 35.559 1.00 94.38 207 PHE A CA 1
ATOM 1623 C C . PHE A 1 207 ? -16.784 -10.331 35.732 1.00 94.38 207 PHE A C 1
ATOM 1625 O O . PHE A 1 207 ? -17.692 -10.679 36.476 1.00 94.38 207 PHE A O 1
ATOM 1632 N N . TYR A 1 208 ? -16.849 -9.201 35.027 1.00 94.00 208 TYR A N 1
ATOM 1633 C CA . TYR A 1 208 ? -17.983 -8.283 35.110 1.00 94.00 208 TYR A CA 1
ATOM 1634 C C . TYR A 1 208 ? -19.276 -8.900 34.572 1.00 94.00 208 TYR A C 1
ATOM 1636 O O . TYR A 1 208 ? -20.322 -8.798 35.206 1.00 94.00 208 TYR A O 1
ATOM 1644 N N . ILE A 1 209 ? -19.201 -9.611 33.444 1.00 92.56 209 ILE A N 1
ATOM 1645 C CA . ILE A 1 209 ? -20.353 -10.335 32.890 1.00 92.56 209 ILE A CA 1
ATOM 1646 C C . ILE A 1 209 ? -20.845 -11.403 33.870 1.00 92.56 209 ILE A C 1
ATOM 1648 O O . ILE A 1 209 ? -22.050 -11.548 34.073 1.00 92.56 209 ILE A O 1
ATOM 1652 N N . ALA A 1 210 ? -19.922 -12.139 34.490 1.00 92.06 210 ALA A N 1
ATOM 1653 C CA . ALA A 1 210 ? -20.260 -13.125 35.507 1.00 92.06 210 ALA A CA 1
ATOM 1654 C C . ALA A 1 210 ? -20.924 -12.480 36.729 1.00 92.06 210 ALA A C 1
ATOM 1656 O O . ALA A 1 210 ? -21.954 -12.964 37.190 1.00 92.06 210 ALA A O 1
ATOM 1657 N N . LEU A 1 211 ? -20.383 -11.354 37.201 1.00 91.06 211 LEU A N 1
ATOM 1658 C CA . LEU A 1 211 ? -20.933 -10.586 38.314 1.00 91.06 211 LEU A CA 1
ATOM 1659 C C . LEU A 1 211 ? -22.374 -10.146 38.034 1.00 91.06 211 LEU A C 1
ATOM 1661 O O . LEU A 1 211 ? -23.249 -10.371 38.865 1.00 91.06 211 LEU A O 1
ATOM 1665 N N . ILE A 1 212 ? -22.629 -9.579 36.854 1.00 90.69 212 ILE A N 1
ATOM 1666 C CA . ILE A 1 212 ? -23.969 -9.183 36.407 1.00 90.69 212 ILE A CA 1
ATOM 1667 C C . ILE A 1 212 ? -24.921 -10.380 36.411 1.00 90.69 212 ILE A C 1
ATOM 1669 O O . ILE A 1 212 ? -26.010 -10.293 36.970 1.00 90.69 212 ILE A O 1
ATOM 1673 N N . LYS A 1 213 ? -24.503 -11.517 35.846 1.00 88.88 213 LYS A N 1
ATOM 1674 C CA . LYS A 1 213 ? -25.333 -12.728 35.797 1.00 88.88 213 LYS A CA 1
ATOM 1675 C C . LYS A 1 213 ? -25.696 -13.251 37.179 1.00 88.88 213 LYS A C 1
ATOM 1677 O O . LYS A 1 213 ? -26.848 -13.606 37.399 1.00 88.88 213 LYS A O 1
ATOM 1682 N N . VAL A 1 214 ? -24.739 -13.265 38.106 1.00 88.69 214 VAL A N 1
ATOM 1683 C CA . VAL A 1 214 ? -25.001 -13.657 39.497 1.00 88.69 214 VAL A CA 1
ATOM 1684 C C . VAL A 1 214 ? -25.954 -12.667 40.171 1.00 88.69 214 VAL A C 1
ATOM 1686 O O . VAL A 1 214 ? -26.885 -13.095 40.841 1.00 88.69 214 VAL A O 1
ATOM 1689 N N . CYS A 1 215 ? -25.784 -11.359 39.949 1.00 86.12 215 CYS A N 1
ATOM 1690 C CA . CYS A 1 215 ? -26.642 -10.329 40.552 1.00 86.12 215 CYS A CA 1
ATOM 1691 C C . CYS A 1 215 ? -28.085 -10.332 40.004 1.00 86.12 215 CYS A C 1
ATOM 1693 O O . CYS A 1 215 ? -29.007 -9.945 40.726 1.00 86.12 215 CYS A O 1
ATOM 1695 N N . ILE A 1 216 ? -28.282 -10.768 38.753 1.00 85.62 216 ILE A N 1
ATOM 1696 C CA . ILE A 1 216 ? -29.609 -10.966 38.140 1.00 85.62 216 ILE A CA 1
ATOM 1697 C C . ILE A 1 216 ? -30.240 -12.285 38.600 1.00 85.62 216 ILE A C 1
ATOM 1699 O O . ILE A 1 216 ? -31.454 -12.356 38.749 1.00 85.62 216 ILE A O 1
ATOM 1703 N N . SER A 1 217 ? -29.439 -13.331 38.824 1.00 80.81 217 SER A N 1
ATOM 1704 C CA . SER A 1 217 ? -29.960 -14.639 39.229 1.00 80.81 217 SER A CA 1
ATOM 1705 C C . SER A 1 217 ? -30.615 -14.621 40.618 1.00 80.81 217 SER A C 1
ATOM 1707 O O . SER A 1 217 ? -30.168 -13.910 41.519 1.00 80.81 217 SER A O 1
ATOM 1709 N N . ASP A 1 218 ? -31.639 -15.462 40.810 1.00 64.31 218 ASP A N 1
ATOM 1710 C CA . ASP A 1 218 ? -32.410 -15.559 42.064 1.00 64.31 218 ASP A CA 1
ATOM 1711 C C . ASP A 1 218 ? -31.557 -15.973 43.282 1.00 64.31 218 ASP A C 1
ATOM 1713 O O . ASP A 1 218 ? -31.952 -15.755 44.428 1.00 64.31 218 ASP A O 1
ATOM 1717 N N . ASN A 1 219 ? -30.365 -16.544 43.059 1.00 64.25 219 ASN A N 1
ATOM 1718 C CA . ASN A 1 219 ? -29.440 -16.954 44.115 1.00 64.25 219 ASN A CA 1
ATOM 1719 C C . ASN A 1 219 ? -28.426 -15.841 44.443 1.00 64.25 219 ASN A C 1
ATOM 1721 O O . ASN A 1 219 ? -27.248 -15.921 44.086 1.00 64.25 219 ASN A O 1
ATOM 1725 N N . ARG A 1 220 ? -28.892 -14.783 45.120 1.00 66.06 220 ARG A N 1
ATOM 1726 C CA . ARG A 1 220 ? -28.037 -13.685 45.603 1.00 66.06 220 ARG A CA 1
ATOM 1727 C C . ARG A 1 220 ? -27.210 -14.116 46.816 1.00 66.06 220 ARG A C 1
ATOM 1729 O O . ARG A 1 220 ? -27.521 -13.771 47.955 1.00 66.06 220 ARG A O 1
ATOM 1736 N N . GLU A 1 221 ? -26.138 -14.857 46.569 1.00 69.69 221 GLU A N 1
ATOM 1737 C CA . GLU A 1 221 ? -25.114 -15.089 47.587 1.00 69.69 221 GLU A CA 1
ATOM 1738 C C . GLU A 1 221 ? -24.382 -13.775 47.928 1.00 69.69 221 GLU A C 1
ATOM 1740 O O . GLU A 1 221 ? -24.118 -12.958 47.037 1.00 69.69 221 GLU A O 1
ATOM 1745 N N . PRO A 1 222 ? -24.051 -13.528 49.210 1.00 72.25 222 PRO A N 1
ATOM 1746 C CA . PRO A 1 222 ? -23.345 -12.320 49.607 1.00 72.25 222 PRO A CA 1
ATOM 1747 C C . PRO A 1 222 ? -21.924 -12.335 49.039 1.00 72.25 222 PRO A C 1
ATOM 1749 O O . PRO A 1 222 ? -21.072 -13.125 49.431 1.00 72.25 222 PRO A O 1
ATOM 1752 N N . LEU A 1 223 ? -21.646 -11.423 48.113 1.00 82.38 223 LEU A N 1
ATOM 1753 C CA . LEU A 1 223 ? -20.336 -11.316 47.481 1.00 82.38 223 LEU A CA 1
ATOM 1754 C C . LEU A 1 223 ? -19.402 -10.475 48.348 1.00 82.38 223 LEU A C 1
ATOM 1756 O O . LEU A 1 223 ? -19.447 -9.251 48.253 1.00 82.38 223 LEU A O 1
ATOM 1760 N N . VAL A 1 224 ? -18.581 -11.090 49.204 1.00 83.75 224 VAL A N 1
ATOM 1761 C CA . VAL A 1 224 ? -17.733 -10.366 50.172 1.00 83.75 224 VAL A CA 1
ATOM 1762 C C . VAL A 1 224 ? -16.249 -10.397 49.790 1.00 83.75 224 VAL A C 1
ATOM 1764 O O . VAL A 1 224 ? -15.702 -11.424 49.414 1.00 83.75 224 VAL A O 1
ATOM 1767 N N . HIS A 1 225 ? -15.549 -9.267 49.934 1.00 80.38 225 HIS A N 1
ATOM 1768 C CA . HIS A 1 225 ? -14.142 -9.100 49.517 1.00 80.38 225 HIS A CA 1
ATOM 1769 C C . HIS A 1 225 ? -13.096 -9.998 50.215 1.00 80.38 225 HIS A C 1
ATOM 1771 O O . HIS A 1 225 ? -11.941 -10.026 49.783 1.00 80.38 225 HIS A O 1
ATOM 1777 N N . HIS A 1 226 ? -13.414 -10.611 51.357 1.00 78.56 226 HIS A N 1
ATOM 1778 C CA . HIS A 1 226 ? -12.470 -11.450 52.115 1.00 78.56 226 HIS A CA 1
ATOM 1779 C C . HIS A 1 226 ? -12.791 -12.940 52.042 1.00 78.56 226 HIS A C 1
ATOM 1781 O O . HIS A 1 226 ? -12.002 -13.748 52.528 1.00 78.56 226 HIS A O 1
ATOM 1787 N N . GLU A 1 227 ? -13.930 -13.282 51.453 1.00 82.81 227 GLU A N 1
ATOM 1788 C CA . GLU A 1 227 ? -14.360 -14.654 51.253 1.00 82.81 227 GLU A CA 1
ATOM 1789 C C . GLU A 1 227 ? -13.906 -15.135 49.869 1.00 82.81 227 GLU A C 1
ATOM 1791 O O . GLU A 1 227 ? -13.643 -14.314 48.978 1.00 82.81 227 GLU A O 1
ATOM 1796 N N . PRO A 1 228 ? -13.744 -16.456 49.680 1.00 84.19 228 PRO A N 1
ATOM 1797 C CA . PRO A 1 228 ? -13.514 -16.999 48.352 1.00 84.19 228 PRO A CA 1
ATOM 1798 C C . PRO A 1 228 ? -14.667 -16.609 47.424 1.00 84.19 228 PRO A C 1
ATOM 1800 O O . PRO A 1 228 ? -15.820 -16.497 47.835 1.00 84.19 228 PRO A O 1
ATOM 1803 N N . ILE A 1 229 ? -14.339 -16.397 46.153 1.00 87.44 229 ILE A N 1
ATOM 1804 C CA . ILE A 1 229 ? -15.334 -16.079 45.133 1.00 87.44 229 ILE A CA 1
ATOM 1805 C C . ILE A 1 229 ? -16.260 -17.294 44.969 1.00 87.44 229 ILE A C 1
ATOM 1807 O O . ILE A 1 229 ? -15.732 -18.395 44.791 1.00 87.44 229 ILE A O 1
ATOM 1811 N N . PRO A 1 230 ? -17.596 -17.122 45.008 1.00 89.75 230 PRO A N 1
ATOM 1812 C CA . PRO A 1 230 ? -18.524 -18.231 44.827 1.00 89.75 230 PRO A CA 1
ATOM 1813 C C . PRO A 1 230 ? -18.282 -19.003 43.532 1.00 89.75 230 PRO A C 1
ATOM 1815 O O . PRO A 1 230 ? -18.023 -18.403 42.483 1.00 89.75 230 PRO A O 1
ATOM 1818 N N . GLU A 1 231 ? -18.424 -20.327 43.594 1.00 88.38 231 GLU A N 1
ATOM 1819 C CA . GLU A 1 231 ? -18.209 -21.220 42.446 1.00 88.38 231 GLU A CA 1
ATOM 1820 C C . GLU A 1 231 ? -19.117 -20.850 41.268 1.00 88.38 231 GLU A C 1
ATOM 1822 O O . GLU A 1 231 ? -18.653 -20.777 40.134 1.00 88.38 231 GLU A O 1
ATOM 1827 N N . LEU A 1 232 ? -20.368 -20.463 41.546 1.00 89.12 232 LEU A N 1
ATOM 1828 C CA . LEU A 1 232 ? -21.319 -20.017 40.525 1.00 89.12 232 LEU A CA 1
ATOM 1829 C C . LEU A 1 232 ? -20.798 -18.818 39.710 1.00 89.12 232 LEU A C 1
ATOM 1831 O O . LEU A 1 232 ? -21.010 -18.736 38.499 1.00 89.12 232 LEU A O 1
ATOM 1835 N N . LEU A 1 233 ? -20.099 -17.879 40.357 1.00 90.88 233 LEU A N 1
ATOM 1836 C CA . LEU A 1 233 ? -19.513 -16.724 39.675 1.00 90.88 233 LEU A CA 1
ATOM 1837 C C . LEU A 1 233 ? -18.337 -17.158 38.796 1.00 90.88 233 LEU A C 1
ATOM 1839 O O . LEU A 1 233 ? -18.214 -16.699 37.657 1.00 90.88 233 LEU A O 1
ATOM 1843 N N . LEU A 1 234 ? -17.490 -18.055 39.305 1.00 91.62 234 LEU A N 1
ATOM 1844 C CA . LEU A 1 234 ? -16.359 -18.603 38.557 1.00 91.62 234 LEU A CA 1
ATOM 1845 C C . LEU A 1 234 ? -16.834 -19.370 37.316 1.00 91.62 234 LEU A C 1
ATOM 1847 O O . LEU A 1 234 ? -16.320 -19.126 36.227 1.00 91.62 234 LEU A O 1
ATOM 1851 N N . ASP A 1 235 ? -17.883 -20.181 37.436 1.00 91.75 235 ASP A N 1
ATOM 1852 C CA . ASP A 1 235 ? -18.465 -20.930 36.319 1.00 91.75 235 ASP A CA 1
ATOM 1853 C C . ASP A 1 235 ? -18.971 -20.009 35.199 1.00 91.75 235 ASP A C 1
ATOM 1855 O O . ASP A 1 235 ? -18.730 -20.254 34.008 1.00 91.75 235 ASP A O 1
ATOM 1859 N N . TYR A 1 236 ? -19.634 -18.901 35.550 1.00 92.62 236 TYR A N 1
ATOM 1860 C CA . TYR A 1 236 ? -20.062 -17.914 34.559 1.00 92.62 236 TYR A CA 1
ATOM 1861 C C . TYR A 1 236 ? -18.888 -17.175 33.914 1.00 92.62 236 TYR A C 1
ATOM 1863 O O . TYR A 1 236 ? -18.926 -16.914 32.704 1.00 92.62 236 TYR A O 1
ATOM 1871 N N . ALA A 1 237 ? -17.849 -16.846 34.682 1.00 93.19 237 ALA A N 1
ATOM 1872 C CA . ALA A 1 237 ? -16.653 -16.193 34.157 1.00 93.19 237 ALA A CA 1
ATOM 1873 C C . ALA A 1 237 ? -15.915 -17.117 33.176 1.00 93.19 237 ALA A C 1
ATOM 1875 O O . ALA A 1 237 ? -15.542 -16.693 32.079 1.00 93.19 237 ALA A O 1
ATOM 1876 N N . ASP A 1 238 ? -15.802 -18.396 33.523 1.00 93.25 238 ASP A N 1
ATOM 1877 C CA . ASP A 1 238 ? -15.171 -19.443 32.727 1.00 93.25 238 ASP A CA 1
ATOM 1878 C C . ASP A 1 238 ? -15.938 -19.723 31.434 1.00 93.25 238 ASP A C 1
ATOM 1880 O O . ASP A 1 238 ? -15.350 -19.801 30.351 1.00 93.25 238 ASP A O 1
ATOM 1884 N N . SER A 1 239 ? -17.266 -19.821 31.521 1.00 92.94 239 SER A N 1
ATOM 1885 C CA . SER A 1 239 ? -18.148 -19.959 30.359 1.00 92.94 239 SER A CA 1
ATOM 1886 C C . SER A 1 239 ? -18.020 -18.763 29.410 1.00 92.94 239 SER A C 1
ATOM 1888 O O . SER A 1 239 ? -17.869 -18.931 28.198 1.00 92.94 239 SER A O 1
ATOM 1890 N N . THR A 1 240 ? -17.984 -17.545 29.956 1.00 92.00 240 THR A N 1
ATOM 1891 C CA . THR A 1 240 ? -17.796 -16.319 29.167 1.00 92.00 240 THR A CA 1
ATOM 1892 C C . THR A 1 240 ? -16.416 -16.287 28.504 1.00 92.00 240 THR A C 1
ATOM 1894 O O . THR A 1 240 ? -16.302 -15.933 27.331 1.00 92.00 240 THR A O 1
ATOM 1897 N N . PHE A 1 241 ? -15.365 -16.715 29.208 1.00 93.25 241 PHE A N 1
ATOM 1898 C CA . PHE A 1 241 ? -14.014 -16.785 28.653 1.00 93.25 241 PHE A CA 1
ATOM 1899 C C . PHE A 1 241 ? -13.911 -17.789 27.499 1.00 93.25 241 PHE A C 1
ATOM 1901 O O . PHE A 1 241 ? -13.290 -17.481 26.480 1.00 93.25 241 PHE A O 1
ATOM 1908 N N . LYS A 1 242 ? -14.554 -18.960 27.617 1.00 92.12 242 LYS A N 1
ATOM 1909 C CA . LYS A 1 242 ? -14.644 -19.942 26.522 1.00 92.12 242 LYS A CA 1
ATOM 1910 C C . LYS A 1 242 ? -15.308 -19.336 25.284 1.00 92.12 242 LYS A C 1
ATOM 1912 O O . LYS A 1 242 ? -14.742 -19.425 24.202 1.00 92.12 242 LYS A O 1
ATOM 1917 N N . LYS A 1 243 ? -16.411 -18.597 25.447 1.00 90.94 243 LYS A N 1
ATOM 1918 C CA . LYS A 1 243 ? -17.044 -17.884 24.323 1.00 90.94 243 LYS A CA 1
ATOM 1919 C C . LYS A 1 243 ? -16.115 -16.860 23.668 1.00 90.94 243 LYS A C 1
ATOM 1921 O O . LYS A 1 243 ? -16.069 -16.770 22.446 1.00 90.94 243 LYS A O 1
ATOM 1926 N N . LEU A 1 244 ? -15.333 -16.111 24.448 1.00 90.25 244 LEU A N 1
ATOM 1927 C CA . LEU A 1 244 ? -14.348 -15.178 23.882 1.00 90.25 244 LEU A CA 1
ATOM 1928 C C . LEU A 1 244 ? -13.219 -15.884 23.121 1.00 90.25 244 LEU A C 1
ATOM 1930 O O . LEU A 1 244 ? -12.696 -15.323 22.157 1.00 90.25 244 LEU A O 1
ATOM 1934 N N . MET A 1 245 ? -12.824 -17.085 23.553 1.00 89.69 245 MET A N 1
ATOM 1935 C CA . MET A 1 245 ? -11.879 -17.926 22.815 1.00 89.69 245 MET A CA 1
ATOM 1936 C C . MET A 1 245 ? -12.483 -18.376 21.479 1.00 89.69 245 MET A C 1
ATOM 1938 O O . MET A 1 245 ? -11.825 -18.233 20.449 1.00 89.69 245 MET A O 1
ATOM 1942 N N . ASP A 1 246 ? -13.736 -18.839 21.485 1.00 90.56 246 ASP A N 1
ATOM 1943 C CA . ASP A 1 246 ? -14.452 -19.295 20.285 1.00 90.56 246 ASP A CA 1
ATOM 1944 C C . ASP A 1 246 ? -14.650 -18.162 19.264 1.00 90.56 246 ASP A C 1
ATOM 1946 O O . ASP A 1 246 ? -14.477 -18.361 18.062 1.00 90.56 246 ASP A O 1
ATOM 1950 N N . LEU A 1 247 ? -14.926 -16.943 19.741 1.00 88.31 247 LEU A N 1
ATOM 1951 C CA . LEU A 1 247 ? -15.013 -15.727 18.920 1.00 88.31 247 LEU A CA 1
ATOM 1952 C C . LEU A 1 247 ? -13.644 -15.222 18.416 1.00 88.31 247 LEU A C 1
ATOM 1954 O O . LEU A 1 247 ? -13.580 -14.287 17.621 1.00 88.31 247 LEU A O 1
ATOM 1958 N N . GLY A 1 248 ? -12.535 -15.818 18.861 1.00 88.12 248 GLY A N 1
ATOM 1959 C CA . GLY A 1 248 ? -11.186 -15.461 18.421 1.00 88.12 248 GLY A CA 1
ATOM 1960 C C . GLY A 1 248 ? -10.578 -14.234 19.111 1.00 88.12 248 GLY A C 1
ATOM 1961 O O . GLY A 1 248 ? -9.509 -13.778 18.700 1.00 88.12 248 GLY A O 1
ATOM 1962 N N . HIS A 1 249 ? -11.186 -13.717 20.185 1.00 86.44 249 HIS A N 1
ATOM 1963 C CA . HIS A 1 249 ? -10.663 -12.560 20.929 1.00 86.44 249 HIS A CA 1
ATOM 1964 C C . HIS A 1 249 ? -9.402 -12.875 21.736 1.00 86.44 249 HIS A C 1
ATOM 1966 O O . HIS A 1 249 ? -8.658 -11.970 22.130 1.00 86.44 249 HIS A O 1
ATOM 1972 N N . THR A 1 250 ? -9.134 -14.151 22.018 1.00 85.19 250 THR A N 1
ATOM 1973 C CA . THR A 1 250 ? -7.903 -14.559 22.685 1.00 85.19 250 THR A CA 1
ATOM 1974 C C . THR A 1 250 ? -7.537 -16.008 22.388 1.00 85.19 250 THR A C 1
ATOM 1976 O O . THR A 1 250 ? -8.389 -16.825 22.077 1.00 85.19 250 THR A O 1
ATOM 1979 N N . LYS A 1 251 ? -6.235 -16.308 22.459 1.00 85.94 251 LYS A N 1
ATOM 1980 C CA . LYS A 1 251 ? -5.660 -17.667 22.417 1.00 85.94 251 LYS A CA 1
ATOM 1981 C C . LYS A 1 251 ? -4.846 -17.970 23.682 1.00 85.94 251 LYS A C 1
ATOM 1983 O O . LYS A 1 251 ? -4.048 -18.902 23.712 1.00 85.94 251 LYS A O 1
ATOM 1988 N N . ARG A 1 252 ? -4.944 -17.098 24.693 1.00 85.06 252 ARG A N 1
ATOM 1989 C CA . ARG A 1 252 ? -4.149 -17.185 25.923 1.00 85.06 252 ARG A CA 1
ATOM 1990 C C . ARG A 1 252 ? -4.752 -18.217 26.872 1.00 85.06 252 ARG A C 1
ATOM 1992 O O . ARG A 1 252 ? -5.938 -18.516 26.801 1.00 85.06 252 ARG A O 1
ATOM 1999 N N . ARG A 1 253 ? -3.927 -18.709 27.801 1.00 86.62 253 ARG A N 1
ATOM 2000 C CA . ARG A 1 253 ? -4.400 -19.526 28.924 1.00 86.62 253 ARG A CA 1
ATOM 2001 C C . ARG A 1 253 ? -5.457 -18.755 29.722 1.00 86.62 253 ARG A C 1
ATOM 2003 O O . ARG A 1 253 ? -5.319 -17.545 29.918 1.00 86.62 253 ARG A O 1
ATOM 2010 N N . GLN A 1 254 ? -6.469 -19.482 30.185 1.00 85.56 254 GLN A N 1
AT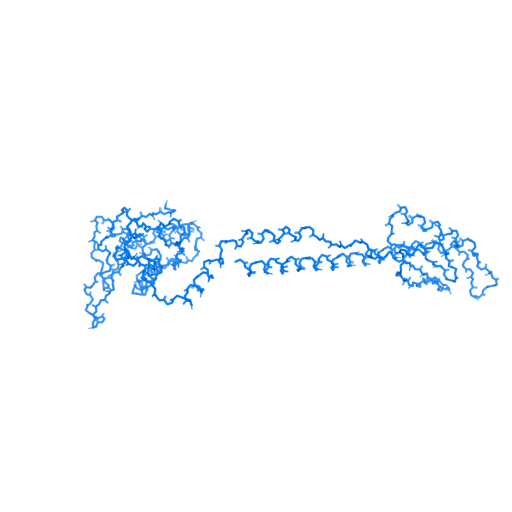OM 2011 C CA . GLN A 1 254 ? -7.524 -18.974 31.053 1.00 85.56 254 GLN A CA 1
ATOM 2012 C C . GLN A 1 254 ? -6.936 -18.260 32.281 1.00 85.56 254 GLN A C 1
ATOM 2014 O O . GLN A 1 254 ? -6.026 -18.802 32.921 1.00 85.56 254 GLN A O 1
ATOM 2019 N N . PRO A 1 255 ? -7.395 -17.035 32.584 1.00 88.31 255 PRO A N 1
ATOM 2020 C CA . PRO A 1 255 ? -6.945 -16.307 33.756 1.00 88.31 255 PRO A CA 1
ATOM 2021 C C . PRO A 1 255 ? -7.525 -16.929 35.030 1.00 88.31 255 PRO A C 1
ATOM 2023 O O . PRO A 1 255 ? -8.662 -17.380 35.048 1.00 88.31 255 PRO A O 1
ATOM 2026 N N . ASP A 1 256 ? -6.758 -16.886 36.115 1.00 89.06 256 ASP A N 1
ATOM 2027 C CA . ASP A 1 256 ? -7.280 -17.165 37.453 1.00 89.06 256 ASP A CA 1
ATOM 2028 C C . ASP A 1 256 ? -8.112 -15.962 37.917 1.00 89.06 256 ASP A C 1
ATOM 2030 O O . ASP A 1 256 ? -7.562 -14.870 38.102 1.00 89.06 256 ASP A O 1
ATOM 2034 N N . PHE A 1 257 ? -9.426 -16.141 38.056 1.00 89.69 257 PHE A N 1
ATOM 2035 C CA . PHE A 1 257 ? -10.366 -15.086 38.439 1.00 89.69 257 PHE A CA 1
ATOM 2036 C C . PHE A 1 257 ? -10.328 -14.737 39.935 1.00 89.69 257 PHE A C 1
ATOM 2038 O O . PHE A 1 257 ? -10.667 -13.608 40.285 1.00 89.69 257 PHE A O 1
ATOM 2045 N N . SER A 1 258 ? -9.822 -15.628 40.791 1.00 86.88 258 SER A N 1
ATOM 2046 C CA . SER A 1 258 ? -9.744 -15.430 42.247 1.00 86.88 258 SER A CA 1
ATOM 2047 C C . SER A 1 258 ? -8.564 -14.556 42.668 1.00 86.88 258 SER A C 1
ATOM 2049 O O . SER A 1 258 ? -8.601 -13.873 43.692 1.00 86.88 258 SER A O 1
ATOM 2051 N N . ASN A 1 259 ? -7.503 -14.528 41.864 1.00 88.50 259 ASN A N 1
ATOM 2052 C CA . ASN A 1 259 ? -6.322 -13.727 42.164 1.00 88.50 259 ASN A CA 1
ATOM 2053 C C . ASN A 1 259 ? -6.563 -12.222 41.909 1.00 88.50 259 ASN A C 1
ATOM 2055 O O . ASN A 1 259 ? -7.112 -11.848 40.877 1.00 88.50 259 ASN A O 1
ATOM 2059 N N . ASN A 1 260 ? -6.074 -11.322 42.768 1.00 88.12 260 ASN A N 1
ATOM 2060 C CA . ASN A 1 260 ? -6.145 -9.862 42.572 1.00 88.12 260 ASN A CA 1
ATOM 2061 C C . ASN A 1 260 ? -7.565 -9.313 42.279 1.00 88.12 260 ASN A C 1
ATOM 2063 O O . ASN A 1 260 ? -7.746 -8.489 41.373 1.00 88.12 260 ASN A O 1
ATOM 2067 N N . LEU A 1 261 ? -8.573 -9.752 43.042 1.00 88.38 261 LEU A N 1
ATOM 2068 C CA . LEU A 1 261 ? -9.964 -9.291 42.909 1.00 88.38 261 LEU A CA 1
ATOM 2069 C C . LEU A 1 261 ? -10.085 -7.759 42.969 1.00 88.38 261 LEU A C 1
ATOM 2071 O O . LEU A 1 261 ? -10.695 -7.157 42.090 1.00 88.38 261 LEU A O 1
ATOM 2075 N N . ASP A 1 262 ? -9.440 -7.113 43.944 1.00 87.12 262 ASP A N 1
ATOM 2076 C CA . ASP A 1 262 ? -9.530 -5.656 44.131 1.00 87.12 262 ASP A CA 1
ATOM 2077 C C . ASP A 1 262 ? -9.011 -4.874 42.912 1.00 87.12 262 ASP A C 1
ATOM 2079 O O . ASP A 1 262 ? -9.591 -3.854 42.527 1.00 87.12 262 ASP A O 1
ATOM 2083 N N . LYS A 1 263 ? -7.960 -5.381 42.254 1.00 89.44 263 LYS A N 1
ATOM 2084 C CA . LYS A 1 263 ? -7.448 -4.815 40.999 1.00 89.44 263 LYS A CA 1
ATOM 2085 C C . LYS A 1 263 ? -8.452 -4.999 39.862 1.00 89.44 263 LYS A C 1
ATOM 2087 O O . LYS A 1 263 ? -8.733 -4.046 39.146 1.00 89.44 263 LYS A O 1
ATOM 2092 N N . THR A 1 264 ? -9.025 -6.195 39.742 1.00 91.75 264 THR A N 1
ATOM 2093 C CA . THR A 1 264 ? -10.027 -6.522 38.714 1.00 91.75 264 THR A CA 1
ATOM 2094 C C . THR A 1 264 ? -11.259 -5.621 38.842 1.00 91.75 264 THR A C 1
ATOM 2096 O O . THR A 1 264 ? -11.678 -5.009 37.866 1.00 91.75 264 THR A O 1
ATOM 2099 N N . LEU A 1 265 ? -11.784 -5.452 40.060 1.00 91.06 265 LEU A N 1
ATOM 2100 C CA . LEU A 1 265 ? -12.901 -4.547 40.340 1.00 91.06 265 LEU A CA 1
ATOM 2101 C C . LEU A 1 265 ? -12.540 -3.076 40.093 1.00 91.06 265 LEU A C 1
ATOM 2103 O O . LEU A 1 265 ? -13.397 -2.299 39.691 1.00 91.06 265 LEU A O 1
ATOM 2107 N N . SER A 1 266 ? -11.291 -2.669 40.335 1.00 89.75 266 SER A N 1
ATOM 2108 C CA . SER A 1 266 ? -10.842 -1.299 40.048 1.00 89.75 266 SER A CA 1
ATOM 2109 C C . SER A 1 266 ? -10.775 -1.016 38.545 1.00 89.75 266 SER A C 1
ATOM 2111 O O . SER A 1 266 ? -11.196 0.055 38.123 1.00 89.75 266 SER A O 1
ATOM 2113 N N . GLU A 1 267 ? -10.314 -1.976 37.736 1.00 91.88 267 GLU A N 1
ATOM 2114 C CA . GLU A 1 267 ? -10.330 -1.870 36.268 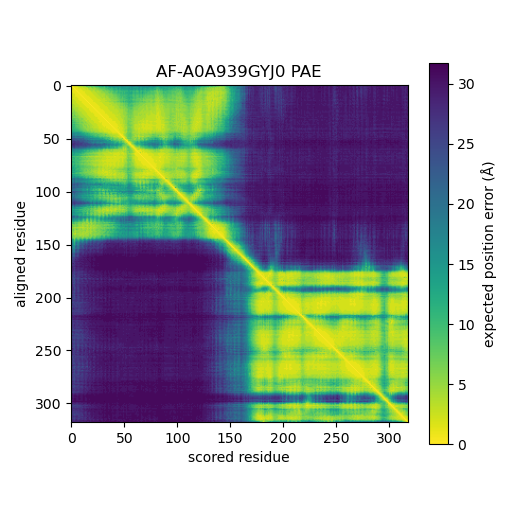1.00 91.88 267 GLU A CA 1
ATOM 2115 C C . GLU A 1 267 ? -11.764 -1.802 35.721 1.00 91.88 267 GLU A C 1
ATOM 2117 O O . GLU A 1 267 ? -12.044 -0.993 34.842 1.00 91.88 267 GLU A O 1
ATOM 2122 N N . ILE A 1 268 ? -12.685 -2.598 36.278 1.00 92.62 268 ILE A N 1
ATOM 2123 C CA . ILE A 1 268 ? -14.110 -2.549 35.912 1.00 92.62 268 ILE A CA 1
ATOM 2124 C C . ILE A 1 268 ? -14.706 -1.174 36.226 1.00 92.62 268 ILE A C 1
ATOM 2126 O O . ILE A 1 268 ? -15.361 -0.586 35.373 1.00 92.62 268 ILE A O 1
ATOM 2130 N N . ARG A 1 269 ? -14.466 -0.644 37.431 1.00 90.94 269 ARG A N 1
ATOM 2131 C CA . ARG A 1 269 ? -14.966 0.680 37.832 1.00 90.94 269 ARG A CA 1
ATOM 2132 C C . ARG A 1 269 ? -14.449 1.789 36.923 1.00 90.94 269 ARG A C 1
ATOM 2134 O O . ARG A 1 269 ? -15.248 2.596 36.479 1.00 90.94 269 ARG A O 1
ATOM 2141 N N . ALA A 1 270 ? -13.155 1.777 36.601 1.00 90.38 270 ALA A N 1
ATOM 2142 C CA . ALA A 1 270 ? -12.565 2.760 35.697 1.00 90.38 270 ALA A CA 1
ATOM 2143 C C . ALA A 1 270 ? -13.192 2.707 34.295 1.00 90.38 270 ALA A C 1
ATOM 2145 O O . ALA A 1 270 ? -13.483 3.748 33.719 1.00 90.38 270 ALA A O 1
ATOM 2146 N N . ALA A 1 271 ? -13.453 1.506 33.768 1.00 90.12 271 ALA A N 1
ATOM 2147 C CA . ALA A 1 271 ? -14.141 1.368 32.488 1.00 90.12 271 ALA A CA 1
ATOM 2148 C C . ALA A 1 271 ? -15.596 1.852 32.553 1.00 90.12 271 ALA A C 1
ATOM 2150 O O . ALA A 1 271 ? -16.065 2.482 31.617 1.00 90.12 271 ALA A O 1
ATOM 2151 N N . LEU A 1 272 ? -16.314 1.596 33.650 1.00 89.44 272 LEU A N 1
ATOM 2152 C CA . LEU A 1 272 ? -17.667 2.128 33.833 1.00 89.44 272 LEU A CA 1
ATOM 2153 C C . LEU A 1 272 ? -17.671 3.652 34.008 1.00 89.44 272 LEU A C 1
ATOM 2155 O O . LEU A 1 272 ? -18.588 4.302 33.526 1.00 89.44 272 LEU A O 1
ATOM 2159 N N . ASP A 1 273 ? -16.658 4.232 34.654 1.00 89.00 273 ASP A N 1
ATOM 2160 C CA . ASP A 1 273 ? -16.508 5.689 34.737 1.00 89.00 273 ASP A CA 1
ATOM 2161 C C . ASP A 1 273 ? -16.343 6.317 33.341 1.00 89.00 273 ASP A C 1
ATOM 2163 O O . ASP A 1 273 ? -16.900 7.381 33.095 1.00 89.00 273 ASP A O 1
ATOM 2167 N N . GLU A 1 274 ? -15.642 5.640 32.424 1.00 88.12 274 GLU A N 1
ATOM 2168 C CA . GLU A 1 274 ? -15.510 6.051 31.018 1.00 88.12 274 GLU A CA 1
ATOM 2169 C C . GLU A 1 274 ? -16.824 5.858 30.236 1.00 88.12 274 GLU A C 1
ATOM 2171 O O . GLU A 1 274 ? -17.254 6.757 29.521 1.00 88.12 274 GLU A O 1
ATOM 2176 N N . VAL A 1 275 ? -17.522 4.727 30.418 1.00 87.69 275 VAL A N 1
ATOM 2177 C CA . VAL A 1 275 ? -18.814 4.458 29.746 1.00 87.69 275 VAL A CA 1
ATOM 2178 C C . VAL A 1 275 ? -19.891 5.472 30.145 1.00 87.69 275 VAL A C 1
ATOM 2180 O O . VAL A 1 275 ? -20.679 5.890 29.301 1.00 87.69 275 VAL A O 1
ATOM 2183 N N . PHE A 1 276 ? -19.937 5.856 31.423 1.00 86.19 276 PHE A N 1
ATOM 2184 C CA . PHE A 1 276 ? -20.951 6.753 31.985 1.00 86.19 276 PHE A CA 1
ATOM 2185 C C . PHE A 1 276 ? -20.464 8.207 32.130 1.00 86.19 276 PHE A C 1
ATOM 2187 O O . PHE A 1 276 ? -21.076 8.971 32.878 1.00 86.19 276 PHE A O 1
ATOM 2194 N N . GLU A 1 277 ? -19.398 8.618 31.428 1.00 84.00 277 GLU A N 1
ATOM 2195 C CA . GLU A 1 277 ? -18.866 9.993 31.494 1.00 84.00 277 GLU A CA 1
ATOM 2196 C C . GLU A 1 277 ? -19.950 11.039 31.181 1.00 84.00 277 GLU A C 1
ATOM 2198 O O . GLU A 1 277 ? -20.050 12.064 31.856 1.00 84.00 277 GLU A O 1
ATOM 2203 N N . THR A 1 278 ? -20.815 10.750 30.206 1.00 75.31 278 THR A N 1
ATOM 2204 C CA . THR A 1 278 ? -21.906 11.636 29.776 1.00 75.31 278 THR A CA 1
ATOM 2205 C C . THR A 1 278 ? -23.157 11.548 30.652 1.00 75.31 278 THR A C 1
ATOM 2207 O O . THR A 1 278 ? -23.993 12.448 30.603 1.00 75.31 278 THR A O 1
ATOM 2210 N N . CYS A 1 279 ? -23.316 10.485 31.446 1.00 77.69 279 CYS A N 1
ATOM 2211 C CA . CYS A 1 279 ? -24.531 10.177 32.211 1.00 77.69 279 CYS A CA 1
ATOM 2212 C C . CYS A 1 279 ? -24.188 9.587 33.598 1.00 77.69 279 CYS A C 1
ATOM 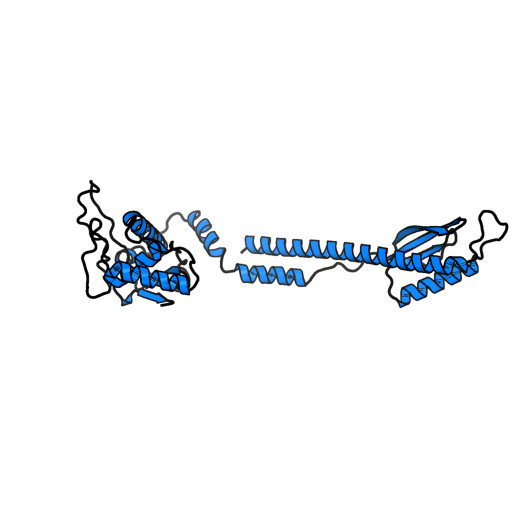2214 O O . CYS A 1 279 ? -24.462 8.417 33.881 1.00 77.69 279 CYS A O 1
ATOM 2216 N N . PRO A 1 280 ? -23.606 10.384 34.519 1.00 80.44 280 PRO A N 1
ATOM 2217 C CA . PRO A 1 280 ? -23.091 9.881 35.796 1.00 80.44 280 PRO A CA 1
ATOM 2218 C C . PRO A 1 280 ? -24.176 9.412 36.780 1.00 80.44 280 PRO A C 1
ATOM 2220 O O . PRO A 1 280 ? -23.866 8.668 37.712 1.00 80.44 280 PRO A O 1
ATOM 2223 N N . LEU A 1 281 ? -25.435 9.832 36.602 1.00 76.75 281 LEU A N 1
ATOM 2224 C CA . LEU A 1 281 ? -26.545 9.480 37.498 1.00 76.75 281 LEU A CA 1
ATOM 2225 C C . LEU A 1 281 ? -26.970 8.009 37.359 1.00 76.75 281 LEU A C 1
ATOM 2227 O O . LEU A 1 281 ? -27.173 7.337 38.373 1.00 76.75 281 LEU A O 1
ATOM 2231 N N . GLU A 1 282 ? -27.034 7.485 36.131 1.00 75.50 282 GLU A N 1
ATOM 2232 C CA . GLU A 1 282 ? -27.390 6.082 35.858 1.00 75.50 282 GLU A CA 1
ATOM 2233 C C . GLU A 1 282 ? -26.269 5.101 36.251 1.00 75.50 282 GLU A C 1
ATOM 2235 O O . GLU A 1 282 ? -26.520 3.919 36.502 1.00 75.50 282 GLU A O 1
ATOM 2240 N N . LYS A 1 283 ? -25.034 5.599 36.419 1.00 81.81 283 LYS A N 1
ATOM 2241 C CA . LYS A 1 283 ? -23.861 4.802 36.810 1.00 81.81 283 LYS A CA 1
ATOM 2242 C C . LYS A 1 283 ? -24.118 3.946 38.050 1.00 81.81 283 LYS A C 1
ATOM 2244 O O . LYS A 1 283 ? -23.712 2.785 38.093 1.00 81.81 283 LYS A O 1
ATOM 2249 N N . ASN A 1 284 ? -24.802 4.497 39.055 1.00 79.94 284 ASN A N 1
ATOM 2250 C CA . ASN A 1 284 ? -25.029 3.830 40.342 1.00 79.94 284 ASN A CA 1
ATOM 2251 C C . ASN A 1 284 ? -25.753 2.480 40.209 1.00 79.94 284 ASN A C 1
ATOM 2253 O O . ASN A 1 284 ? -25.605 1.629 41.082 1.00 79.94 284 ASN A O 1
ATOM 2257 N N . GLN A 1 285 ? -26.497 2.260 39.120 1.00 82.81 285 GLN A N 1
ATOM 2258 C CA . GLN A 1 285 ? -27.212 1.010 38.875 1.00 82.81 285 GLN A CA 1
ATOM 2259 C C . GLN A 1 285 ? -26.289 -0.154 38.479 1.00 82.81 285 GLN A C 1
ATOM 2261 O O . GLN A 1 285 ? -26.595 -1.309 38.763 1.00 82.81 285 GLN A O 1
ATOM 2266 N N . PHE A 1 286 ? -25.156 0.139 37.836 1.00 85.19 286 PHE A N 1
ATOM 2267 C CA . PHE A 1 286 ? -24.265 -0.857 37.224 1.00 85.19 286 PHE A CA 1
ATOM 2268 C C . PHE A 1 286 ? -22.897 -0.956 37.908 1.00 85.19 286 PHE A C 1
ATOM 2270 O O . PHE A 1 286 ? -22.057 -1.780 37.529 1.00 85.19 286 PHE A O 1
ATOM 2277 N N . TYR A 1 287 ? -22.658 -0.090 38.892 1.00 85.50 287 TYR A N 1
ATOM 2278 C CA . TYR A 1 287 ? -21.350 0.148 39.480 1.00 85.50 287 TYR A CA 1
ATOM 2279 C C . TYR A 1 287 ? -21.108 -0.732 40.715 1.00 85.50 287 TYR A C 1
ATOM 2281 O O . TYR A 1 287 ? -21.834 -0.614 41.704 1.00 85.50 287 TYR A O 1
ATOM 2289 N N . PRO A 1 288 ? -20.066 -1.586 40.726 1.00 85.62 288 PRO A N 1
ATOM 2290 C CA . PRO A 1 288 ? -19.756 -2.396 41.896 1.00 85.62 288 PRO A CA 1
ATOM 2291 C C . PRO A 1 288 ? -19.212 -1.508 43.034 1.00 85.62 288 PRO A C 1
ATOM 2293 O O . PRO A 1 288 ? -18.230 -0.778 42.829 1.00 85.62 288 PRO A O 1
ATOM 2296 N N . PRO A 1 289 ? -19.777 -1.570 44.252 1.00 82.62 289 PRO A N 1
ATOM 2297 C CA . PRO A 1 289 ? -19.397 -0.692 45.357 1.00 82.62 289 PRO A CA 1
ATOM 2298 C C . PRO A 1 289 ? -17.934 -0.897 45.764 1.00 82.62 289 PRO A C 1
ATOM 2300 O O . PRO A 1 289 ? -17.376 -1.991 45.659 1.00 82.62 289 PRO A O 1
ATOM 2303 N N . LYS A 1 290 ? -17.269 0.181 46.191 1.00 79.56 290 LYS A N 1
ATOM 2304 C CA . LYS A 1 290 ? -15.893 0.135 46.708 1.00 79.56 290 LYS A CA 1
ATOM 2305 C C . LYS A 1 290 ? -15.932 -0.181 48.201 1.00 79.56 290 LYS A C 1
ATOM 2307 O O . LYS A 1 290 ? -16.736 0.394 48.925 1.00 79.56 290 LYS A O 1
ATOM 2312 N N . ALA A 1 291 ? -15.017 -1.020 48.679 1.00 68.25 291 ALA A N 1
ATOM 2313 C CA . ALA A 1 291 ? -14.808 -1.180 50.114 1.00 68.25 291 ALA A CA 1
ATOM 2314 C C . ALA A 1 291 ? -14.389 0.174 50.732 1.00 68.25 291 ALA A C 1
ATOM 2316 O O . ALA A 1 291 ? -13.323 0.699 50.404 1.00 68.25 291 ALA A O 1
ATOM 2317 N N . GLN A 1 292 ? -15.237 0.765 51.579 1.00 55.16 292 GLN A N 1
ATOM 2318 C CA . GLN A 1 292 ? -14.972 2.026 52.283 1.00 55.16 292 GLN A CA 1
ATOM 2319 C C . GLN A 1 292 ? -14.614 1.747 53.750 1.00 55.16 292 GLN A C 1
ATOM 2321 O O . GLN A 1 292 ? -15.387 1.113 54.454 1.00 55.16 292 GLN A O 1
ATOM 2326 N N . GLY A 1 293 ? -13.465 2.240 54.224 1.00 51.34 293 GLY A N 1
ATOM 2327 C CA . GLY A 1 293 ? -13.095 2.194 55.645 1.00 51.34 293 GLY A CA 1
ATOM 2328 C C . GLY A 1 293 ? -11.589 2.308 55.903 1.00 51.34 293 GLY A C 1
ATOM 2329 O O . GLY A 1 293 ? -10.780 1.702 55.197 1.00 51.34 293 GLY A O 1
ATOM 2330 N N . GLU A 1 294 ? -11.213 3.091 56.920 1.00 47.41 294 GLU A N 1
ATOM 2331 C CA . GLU A 1 294 ? -9.851 3.207 57.461 1.00 47.41 294 GLU A CA 1
ATOM 2332 C C . GLU A 1 294 ? -9.405 1.869 58.062 1.00 47.41 294 GLU A C 1
ATOM 2334 O O . GLU A 1 294 ? -9.638 1.558 59.225 1.00 47.41 294 GLU A O 1
ATOM 2339 N N . GLY A 1 295 ? -8.780 1.040 57.236 1.00 49.88 295 GLY A N 1
ATOM 2340 C CA . GLY A 1 295 ? -8.248 -0.249 57.651 1.00 49.88 295 GLY A CA 1
ATOM 2341 C C . GLY A 1 295 ? -8.725 -1.355 56.728 1.00 49.88 295 GLY A C 1
ATOM 2342 O O . GLY A 1 295 ? -9.817 -1.891 56.868 1.00 49.88 295 GLY A O 1
ATOM 2343 N N . SER A 1 296 ? -7.836 -1.771 55.829 1.00 51.31 296 SER A N 1
ATOM 2344 C CA . SER A 1 296 ? -7.980 -2.873 54.857 1.00 51.31 296 SER A CA 1
ATOM 2345 C C . SER A 1 296 ? -8.448 -4.230 55.445 1.00 51.31 296 SER A C 1
ATOM 2347 O O . SER A 1 296 ? -8.673 -5.194 54.714 1.00 51.31 296 SER A O 1
ATOM 2349 N N . ARG A 1 297 ? -8.598 -4.340 56.772 1.00 52.12 297 ARG A N 1
ATOM 2350 C CA . ARG A 1 297 ? -8.799 -5.594 57.508 1.00 52.12 297 ARG A CA 1
ATOM 2351 C C . ARG A 1 297 ? -10.207 -5.813 58.068 1.00 52.12 297 ARG A C 1
ATOM 2353 O O . ARG A 1 297 ? -10.519 -6.948 58.405 1.00 52.12 297 ARG A O 1
ATOM 2360 N N . THR A 1 298 ? -11.088 -4.814 58.107 1.00 53.44 298 THR A N 1
ATOM 2361 C CA . THR A 1 298 ? -12.494 -4.995 58.530 1.00 53.44 298 THR A CA 1
ATOM 2362 C C . THR A 1 298 ? -13.420 -5.049 57.313 1.00 53.44 298 THR A C 1
ATOM 2364 O O . THR A 1 298 ? -14.254 -4.183 57.079 1.00 53.44 298 THR A O 1
ATOM 2367 N N . LYS A 1 299 ? -13.230 -6.080 56.482 1.00 56.19 299 LYS A N 1
ATOM 2368 C CA . LYS A 1 299 ? -13.883 -6.274 55.177 1.00 56.19 299 LYS A CA 1
ATOM 2369 C C . LYS A 1 299 ? -15.315 -6.833 55.290 1.00 56.19 299 LYS A C 1
ATOM 2371 O O . LYS A 1 299 ? -15.547 -7.948 54.856 1.00 56.19 299 LYS A O 1
ATOM 2376 N N . LYS A 1 300 ? -16.303 -6.097 55.805 1.00 59.22 300 LYS A N 1
ATOM 2377 C CA . LYS A 1 300 ? -17.727 -6.517 55.695 1.00 59.22 300 LYS A CA 1
ATOM 2378 C C . LYS A 1 300 ? -18.485 -5.853 54.538 1.00 59.22 300 LYS A C 1
ATOM 2380 O O . LYS A 1 300 ? -19.706 -5.800 54.553 1.00 59.22 300 LYS A O 1
ATOM 2385 N N . HIS A 1 301 ? -17.774 -5.338 53.539 1.00 70.38 301 HIS A N 1
ATOM 2386 C CA . HIS A 1 301 ? -18.407 -4.716 52.378 1.00 70.38 301 HIS A CA 1
ATOM 2387 C C . HIS A 1 301 ? -18.620 -5.758 51.286 1.00 70.38 301 HIS A C 1
ATOM 2389 O O . HIS A 1 301 ? -17.690 -6.500 50.948 1.00 70.38 301 HIS A O 1
ATOM 2395 N N . SER A 1 302 ? -19.846 -5.819 50.768 1.00 81.25 302 SER A N 1
ATOM 2396 C CA . SER A 1 302 ? -20.148 -6.612 49.585 1.00 81.25 302 SER A CA 1
ATOM 2397 C C . SER A 1 302 ? -19.732 -5.852 48.327 1.00 81.25 302 SER A C 1
ATOM 2399 O O . SER A 1 302 ? -19.760 -4.626 48.330 1.00 81.25 302 SER A O 1
ATOM 2401 N N . TYR A 1 303 ? -19.332 -6.568 47.276 1.00 85.38 303 TYR A N 1
ATOM 2402 C CA . TYR A 1 303 ? -19.117 -6.022 45.931 1.00 85.38 303 TYR A CA 1
ATOM 2403 C C . TYR A 1 303 ? -20.268 -6.341 44.963 1.00 85.38 303 TYR A C 1
ATOM 2405 O O . TYR A 1 303 ? -20.134 -6.100 43.762 1.00 85.38 303 TYR A O 1
ATOM 2413 N N . ALA A 1 304 ? -21.381 -6.890 45.465 1.00 84.88 304 ALA A N 1
ATOM 2414 C CA . ALA A 1 304 ? -22.584 -7.126 44.675 1.00 84.88 304 ALA A CA 1
ATOM 2415 C C . ALA A 1 304 ? -23.209 -5.807 44.194 1.00 84.88 304 ALA A C 1
ATOM 2417 O O . ALA A 1 304 ? -23.105 -4.774 44.856 1.00 84.88 304 ALA A O 1
ATOM 2418 N N . ILE A 1 305 ? -23.868 -5.853 43.036 1.00 85.81 305 ILE A N 1
ATOM 2419 C CA . ILE A 1 305 ? -24.579 -4.709 42.463 1.00 85.81 305 ILE A CA 1
ATOM 2420 C C . ILE A 1 305 ? -26.024 -4.760 42.974 1.00 85.81 305 ILE A C 1
ATOM 2422 O O . ILE A 1 305 ? -26.792 -5.638 42.585 1.00 85.81 305 ILE A O 1
ATOM 2426 N N . GLU A 1 306 ? -26.388 -3.854 43.883 1.00 74.75 306 GLU A N 1
ATOM 2427 C CA . GLU A 1 306 ? -27.651 -3.939 44.636 1.00 74.75 306 GLU A CA 1
ATOM 2428 C C . GLU A 1 306 ? -28.894 -3.617 43.783 1.00 74.75 306 GLU A C 1
ATOM 2430 O O . GLU A 1 306 ? -29.918 -4.296 43.909 1.00 74.75 306 GLU A O 1
ATOM 2435 N N . SER A 1 307 ? -28.783 -2.638 42.877 1.00 74.00 307 SER A N 1
ATOM 2436 C CA . SER A 1 307 ? -29.912 -2.018 42.155 1.00 74.00 307 SER A CA 1
ATOM 2437 C C . SER A 1 307 ? -30.042 -2.437 40.683 1.00 74.00 307 SER A C 1
ATOM 2439 O O . SER A 1 307 ? -30.661 -1.730 39.887 1.00 74.00 307 SER A O 1
ATOM 2441 N N . LEU A 1 308 ? -29.444 -3.563 40.292 1.00 80.56 308 LEU A N 1
ATOM 2442 C CA . LEU A 1 308 ? -29.403 -3.992 38.894 1.00 80.56 308 LEU A CA 1
ATOM 2443 C C . LEU A 1 308 ? -30.792 -4.431 38.392 1.00 80.56 308 LEU A C 1
ATOM 2445 O O . LEU A 1 308 ? -31.387 -5.345 38.962 1.00 80.56 308 LEU A O 1
ATOM 2449 N N . ASP A 1 309 ? -31.285 -3.806 37.317 1.00 79.94 309 ASP A N 1
ATOM 2450 C CA . ASP A 1 309 ? -32.484 -4.245 36.589 1.00 79.94 309 ASP A CA 1
ATOM 2451 C C . ASP A 1 309 ? -32.058 -4.988 35.317 1.00 79.94 309 ASP A C 1
ATOM 2453 O O . ASP A 1 309 ? -31.225 -4.513 34.548 1.00 79.94 309 ASP A O 1
ATOM 2457 N N . GLU A 1 310 ? -32.636 -6.160 35.064 1.00 79.12 310 GLU A N 1
ATOM 2458 C CA . GLU A 1 310 ? -32.329 -6.940 33.862 1.00 79.12 310 GLU A CA 1
ATOM 2459 C C . GLU A 1 310 ? -32.765 -6.197 32.589 1.00 79.12 310 GLU A C 1
ATOM 2461 O O . GLU A 1 310 ? -32.115 -6.285 31.548 1.00 79.12 310 GLU A O 1
ATOM 2466 N N . LYS A 1 311 ? -33.836 -5.396 32.668 1.00 79.31 311 LYS A N 1
ATOM 2467 C CA . LYS A 1 311 ? -34.392 -4.684 31.505 1.00 79.31 311 LYS A CA 1
ATOM 2468 C C . LYS A 1 311 ? -33.512 -3.541 31.003 1.00 79.31 311 LYS A C 1
ATOM 2470 O O . LYS A 1 311 ? -33.710 -3.102 29.859 1.00 79.31 311 LYS A O 1
ATOM 2475 N N . SER A 1 312 ? -32.578 -3.060 31.826 1.00 81.06 312 SER A N 1
ATOM 2476 C CA . SER A 1 312 ? -31.623 -2.007 31.472 1.00 81.06 312 SER A CA 1
ATOM 2477 C C . SER A 1 312 ? -30.325 -2.551 30.859 1.00 81.06 312 SER A C 1
ATOM 2479 O O . SER A 1 312 ? -29.455 -1.767 30.482 1.00 81.06 312 SER A O 1
ATOM 2481 N N . LEU A 1 313 ? -30.215 -3.873 30.673 1.00 85.31 313 LEU A N 1
ATOM 2482 C CA . LEU A 1 313 ? -29.070 -4.540 30.053 1.00 85.31 313 LEU A CA 1
ATOM 2483 C C . LEU A 1 313 ? -29.405 -5.086 28.661 1.00 85.31 313 LEU A C 1
ATOM 2485 O O . LEU A 1 313 ? -30.493 -5.606 28.411 1.00 85.31 313 LEU A O 1
ATOM 2489 N N . ILE A 1 314 ? -28.436 -5.013 27.750 1.00 85.31 314 ILE A N 1
ATOM 2490 C CA . ILE A 1 314 ? -28.500 -5.642 26.427 1.00 85.31 314 ILE A CA 1
ATOM 2491 C C . ILE A 1 314 ? -27.237 -6.476 26.226 1.00 85.31 314 ILE A C 1
ATOM 2493 O O . ILE A 1 314 ? -26.129 -5.950 26.272 1.00 85.31 314 ILE A O 1
ATOM 2497 N N . PHE A 1 315 ? -27.395 -7.770 25.946 1.00 86.00 315 PHE A N 1
ATOM 2498 C CA . PHE A 1 315 ? -26.283 -8.658 25.605 1.00 86.00 315 PHE A CA 1
ATOM 2499 C C . PHE A 1 315 ? -26.218 -8.889 24.093 1.00 86.00 315 PHE A C 1
ATOM 2501 O O . PHE A 1 315 ? -27.198 -9.322 23.487 1.00 86.00 315 PHE A O 1
ATOM 2508 N N . ILE A 1 316 ? -25.055 -8.650 23.484 1.00 84.25 316 ILE A N 1
ATOM 2509 C CA . ILE A 1 316 ? -24.797 -8.910 22.060 1.00 84.25 316 ILE A CA 1
ATOM 2510 C C . ILE A 1 316 ? -23.743 -10.010 21.926 1.00 84.25 316 ILE A C 1
ATOM 2512 O O . ILE A 1 316 ? -22.712 -9.986 22.593 1.00 84.25 316 ILE A O 1
ATOM 2516 N N . GLY A 1 317 ? -23.984 -10.974 21.030 1.00 71.19 317 GLY A N 1
ATOM 2517 C CA . GLY A 1 317 ? -23.018 -12.040 20.734 1.00 71.19 317 GLY A CA 1
ATOM 2518 C C . GLY A 1 317 ? -22.998 -13.192 21.736 1.00 71.19 317 GLY A C 1
ATOM 2519 O O . GLY A 1 317 ? -21.975 -13.865 21.853 1.00 71.19 317 GLY A O 1
ATOM 2520 N N . TYR A 1 318 ? -24.104 -13.392 22.455 1.00 61.62 318 TYR A N 1
ATOM 2521 C CA . TYR A 1 318 ? -24.294 -14.502 23.386 1.00 61.62 318 TYR A CA 1
ATOM 2522 C C . TYR A 1 318 ? -24.844 -15.762 22.724 1.00 61.62 318 TYR A C 1
ATOM 2524 O O . TYR A 1 318 ? -25.645 -15.627 21.774 1.00 61.62 318 TYR A O 1
#

Solvent-accessible surface area (backbone atoms only — not comparable to full-atom values): 18887 Å² total; per-residue (Å²): 112,73,68,58,54,52,50,29,50,49,53,24,52,52,47,36,51,54,49,43,52,50,52,54,52,50,50,51,52,51,38,51,54,48,50,51,51,51,49,52,51,50,62,67,48,47,85,77,52,62,71,43,49,100,90,47,94,53,76,45,45,62,67,60,52,48,53,48,47,52,52,51,40,50,52,30,55,78,68,66,49,55,50,40,71,41,24,58,58,95,49,66,58,87,86,68,62,88,63,41,71,48,75,46,80,45,76,45,82,53,101,88,50,74,46,40,34,34,33,29,28,59,55,80,83,85,66,82,74,75,55,67,65,29,54,52,54,22,52,51,48,56,64,74,53,62,88,73,55,58,73,67,48,51,57,59,57,56,74,72,70,67,78,91,72,92,72,84,88,80,80,86,73,86,81,72,27,46,32,43,29,56,80,76,48,28,37,25,44,66,53,102,78,78,57,67,70,40,72,60,59,72,64,38,46,24,44,48,55,14,50,52,53,40,56,68,39,94,71,71,70,88,43,40,80,77,54,82,76,54,66,72,41,51,52,41,19,52,54,44,47,51,52,35,40,76,74,62,78,47,89,71,81,83,74,71,76,77,61,63,48,72,57,38,54,48,54,44,50,55,48,50,52,63,48,23,63,92,42,65,80,67,38,69,37,78,46,59,51,73,84,80,67,100,55,98,79,77,60,83,43,52,48,55,42,87,66,59,57,73,86,44,51,44,82,39,77,126

pLDDT: mean 77.9, std 14.24, range [31.48, 94.38]

Sequence (318 aa):
MKKRMLIAASITVFIQLTAIVSLISANYLAQERAADEVKHRISLDVATLDLGKENQVSVANKEGILRYIAYLNDYLANQSFPVRVKSIDSIVEPSISEEYSRVSIMKLSTNDEFVQIELVGLKLLNSFPFSILAIFCGLIYIVLSSDKDDDKKQEAEVKSTLLPTPINENEHCESQKLVIDLKQKALYLNTHGETSPVQLSNKPFCFYIALIKVCISDNREPLVHHEPIPELLLDYADSTFKKLMDLGHTKRRQPDFSNNLDKTLSEIRAALDEVFETCPLEKNQFYPPKAQGEGSRTKKHSYAIESLDEKSLIFIGY

Mean predicted aligned error: 19.29 Å

Nearest PDB structures (foldseek):
  7bfe-assembly1_E  TM=3.626E-01  e=4.827E+00  Thermus thermophilus HB8
  7b90-assembly1_E  TM=3.282E-01  e=4.827E+00  Thermus thermophilus HB8
  4za1-assembly1_A  TM=4.192E-01  e=7.549E+00  Streptomyces actuosus
  7x4l-assembly1_F  TM=2.235E-01  e=3.263E+00  Bacteroides thetaiotaomicron VPI-5482
  4za1-assembly1_B  TM=2.868E-01  e=6.751E+00  Streptomyces actuosus

Radius of gyration: 40.04 Å; Cα contacts (8 Å, |Δi|>4): 342; chains: 1; bounding box: 78×50×109 Å

Foldseek 3Di:
DVVLLVVLVVQLVVVLVVVVVVVVVVLVVLLVVLVVVVLVVCLVCVVVFQQDDPPDPDDGPLVVQLVVQVVVQVVCVVVVRQKGWQDWAPRGHPPDDPQWDDWDWDWDDDPRDTIITTMTGGDPPDDSPNPPVSNVSSVVSCVVVVPDPPLVVCVVVVVPPDDDDDDDLPDPQPAWFWECELLVCFIATPDPPDTDTQHADLQLSLLLQLLLVQLPDPPVDFAWPVDFGDPSSVVSSVVSSVLSVVSVVDPDPDDDNRPPVVVSLVRNQVSLCSRCVSPVPCSLQSRFDDQDDDDPPPTPDGRHRNNHDPVRYHYHSD

Secondary structure (DSSP, 8-state):
-HHHHHHHHHHHHHHHHHHHHHHHHHHHHHHHHHHHHHHHHHHHHGGGS----TTSS----HHHHHHHHHHHHHHHHHTT-SEEEEEETTEE-S---TTEEEEEEEEEE-SS-EEEEEEEEEPSTT-----HHHHHHHHHHHHHTTTSSHHHHHHHHHHHH-------TTSS-SSPPEEEETTTTEEEE--SS----EEPPHHHHHHHHHHHHHHHSS-----BTTSPPPHHHHHHHHHHHHHHHHTTS--SPPP-SSTTHHHHHHHHHHHHHHHTTT-TTGGGGTPPPP--SSSTT----B-S-TT--GGGEEEE--